Protein AF-A0AAW2E7S7-F1 (afdb_monomer_lite)

Sequence (200 aa):
MGSPFTRFLQVIVASLINHFRGVDVGSEYDLYEVKTKEYDILGASKLPHTAQYRFLDKAAVVTDPESSTNNRWRLCTVTQVEEFKCFIRILPIWALTIALSLSFSQLSTFFISQARTMDRNLGHHFTIPPGSILVFSAVNAIILVPIYEKLVVSNLCKHNGHPRGLTSLQRMGVGLFVSIFAMGLAALVEKRNAVTMLTL

Structure (mmCIF, N/CA/C/O backbone):
data_AF-A0AAW2E7S7-F1
#
_entry.id   AF-A0AAW2E7S7-F1
#
loop_
_atom_site.group_PDB
_atom_site.id
_atom_site.type_symbol
_atom_site.label_atom_id
_atom_site.label_alt_id
_atom_site.label_comp_id
_atom_site.label_asym_id
_atom_site.label_entity_id
_atom_site.label_seq_id
_atom_site.pdbx_PDB_ins_code
_atom_site.Cartn_x
_atom_site.Cartn_y
_atom_site.Cartn_z
_atom_site.occupancy
_atom_site.B_iso_or_equiv
_atom_site.auth_seq_id
_atom_site.auth_comp_id
_atom_site.auth_asym_id
_atom_site.auth_atom_id
_atom_site.pdbx_PDB_model_num
ATOM 1 N N . MET A 1 1 ? 30.778 -2.511 -15.507 1.00 47.47 1 MET A N 1
ATOM 2 C CA . MET A 1 1 ? 29.392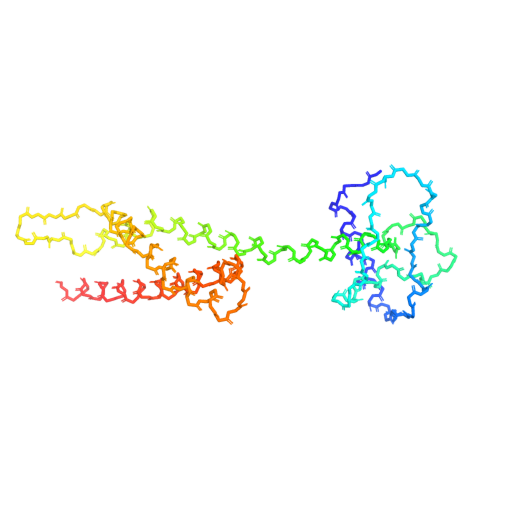 -2.948 -15.242 1.00 47.47 1 MET A CA 1
ATOM 3 C C . MET A 1 1 ? 28.812 -1.978 -14.227 1.00 47.47 1 MET A C 1
ATOM 5 O O . MET A 1 1 ? 29.417 -1.813 -13.181 1.00 47.47 1 MET A O 1
ATOM 9 N N . GLY A 1 2 ? 27.781 -1.212 -14.596 1.00 65.38 2 GLY A N 1
ATOM 10 C CA . GLY A 1 2 ? 27.173 -0.209 -13.708 1.00 65.38 2 GLY A CA 1
ATOM 11 C C . GLY A 1 2 ? 26.139 -0.841 -12.777 1.00 65.38 2 GLY A C 1
ATOM 12 O O . GLY A 1 2 ? 25.648 -1.930 -13.068 1.00 65.38 2 GLY A O 1
ATOM 13 N N . SER A 1 3 ? 25.805 -0.164 -11.677 1.00 82.69 3 SER A N 1
ATOM 14 C CA . SER A 1 3 ? 24.765 -0.630 -10.751 1.00 82.69 3 SER A CA 1
ATOM 15 C C . SER A 1 3 ? 23.396 -0.760 -11.453 1.00 82.69 3 SER A C 1
ATOM 17 O O . SER A 1 3 ? 23.153 -0.053 -12.440 1.00 82.69 3 SER A O 1
ATOM 19 N N . PRO A 1 4 ? 22.471 -1.603 -10.954 1.00 78.88 4 PRO A N 1
ATOM 20 C CA . PRO A 1 4 ? 21.105 -1.691 -11.483 1.00 78.88 4 PRO A CA 1
ATOM 21 C C . PRO A 1 4 ? 20.392 -0.331 -11.533 1.00 78.88 4 PRO A C 1
ATOM 23 O O . PRO A 1 4 ? 19.742 -0.003 -12.522 1.00 78.88 4 PRO A O 1
ATOM 26 N N . PHE A 1 5 ? 20.614 0.521 -10.528 1.00 83.69 5 PHE A N 1
ATOM 27 C CA . PHE A 1 5 ? 20.084 1.887 -10.496 1.00 83.69 5 PHE A CA 1
ATOM 28 C C . PHE A 1 5 ? 20.632 2.758 -11.627 1.00 83.69 5 PHE A C 1
ATOM 30 O O . PHE A 1 5 ? 19.890 3.517 -12.244 1.00 83.69 5 PHE A O 1
ATOM 37 N N . THR A 1 6 ? 21.918 2.615 -11.956 1.00 85.38 6 THR A N 1
ATOM 38 C CA . THR A 1 6 ? 22.524 3.318 -13.094 1.00 85.38 6 THR A CA 1
ATOM 39 C C . THR A 1 6 ? 21.899 2.868 -14.416 1.00 85.38 6 THR A C 1
ATOM 41 O O . THR A 1 6 ? 21.693 3.700 -15.293 1.00 85.38 6 THR A O 1
ATOM 44 N N . ARG A 1 7 ? 21.546 1.581 -14.559 1.00 83.56 7 ARG A N 1
ATOM 45 C CA . ARG A 1 7 ? 20.846 1.068 -15.752 1.00 83.56 7 ARG A CA 1
ATOM 46 C C . ARG A 1 7 ? 19.432 1.642 -15.873 1.00 83.56 7 ARG A C 1
ATOM 48 O O . ARG A 1 7 ? 19.027 1.993 -16.975 1.00 83.56 7 ARG A O 1
ATOM 55 N N . PHE A 1 8 ? 18.709 1.800 -14.766 1.00 86.00 8 PHE A N 1
ATOM 56 C CA . PHE A 1 8 ? 17.390 2.444 -14.778 1.00 86.00 8 PHE A CA 1
ATOM 57 C C . PHE A 1 8 ? 17.473 3.938 -15.104 1.00 86.00 8 PHE A C 1
ATOM 59 O O . PHE A 1 8 ? 16.710 4.428 -15.932 1.00 86.00 8 PHE A O 1
ATOM 66 N N . LEU A 1 9 ? 18.449 4.652 -14.534 1.00 86.50 9 LEU A N 1
ATOM 67 C CA . LEU A 1 9 ? 18.703 6.055 -14.872 1.00 86.50 9 LEU A CA 1
ATOM 68 C C . LEU A 1 9 ? 19.047 6.235 -16.354 1.00 86.50 9 LEU A C 1
ATOM 70 O O . LEU A 1 9 ? 18.570 7.179 -16.974 1.00 86.50 9 LEU A O 1
ATOM 74 N N . GLN A 1 10 ? 19.817 5.315 -16.938 1.00 86.75 10 GLN A N 1
ATOM 75 C CA . GLN A 1 10 ? 20.120 5.317 -18.371 1.00 86.75 10 GLN A CA 1
ATOM 76 C C . GLN A 1 10 ? 18.857 5.209 -19.229 1.00 86.75 10 GLN A C 1
ATOM 78 O O . GLN A 1 10 ? 18.699 6.000 -20.154 1.00 86.75 10 GLN A O 1
ATOM 83 N N . VAL A 1 11 ? 17.930 4.306 -18.889 1.00 86.12 11 VAL A N 1
ATOM 84 C CA . VAL A 1 11 ? 16.647 4.166 -19.602 1.00 86.12 11 VAL A CA 1
ATOM 85 C C . VAL A 1 11 ? 15.808 5.441 -19.489 1.00 86.12 11 VAL A C 1
ATOM 87 O O . VAL A 1 11 ? 15.252 5.905 -20.484 1.00 86.12 11 VAL A O 1
ATOM 90 N N . ILE A 1 12 ? 15.745 6.052 -18.303 1.00 86.19 12 ILE A N 1
ATOM 91 C CA . ILE A 1 12 ? 15.017 7.313 -18.090 1.00 86.19 12 ILE A CA 1
ATOM 92 C C . ILE A 1 12 ? 15.627 8.434 -18.938 1.00 86.19 12 ILE A C 1
ATOM 94 O O . ILE A 1 12 ? 14.917 9.103 -19.681 1.00 86.19 12 ILE A O 1
ATOM 98 N N . VAL A 1 13 ? 16.944 8.624 -18.866 1.00 86.56 13 VAL A N 1
ATOM 99 C CA . VAL A 1 13 ? 17.634 9.702 -19.586 1.00 86.56 13 VAL A CA 1
ATOM 100 C C . VAL A 1 13 ? 17.530 9.504 -21.099 1.00 86.56 13 VAL A C 1
ATOM 102 O O . VAL A 1 13 ? 17.153 10.439 -21.803 1.00 86.56 13 VAL A O 1
ATOM 105 N N . ALA A 1 14 ? 17.785 8.294 -21.602 1.00 84.19 14 ALA A N 1
ATOM 106 C CA . ALA A 1 14 ? 17.688 7.989 -23.027 1.00 84.19 14 ALA A CA 1
ATOM 107 C C . ALA A 1 14 ? 16.249 8.142 -23.549 1.00 84.19 14 ALA A C 1
ATOM 109 O O . ALA A 1 14 ? 16.039 8.762 -24.592 1.00 84.19 14 ALA A O 1
ATOM 110 N N . SER A 1 15 ? 15.245 7.652 -22.807 1.00 84.50 15 SER A N 1
ATOM 111 C CA . SER A 1 15 ? 13.833 7.812 -23.192 1.00 84.50 15 SER A CA 1
ATOM 112 C C . SER A 1 15 ? 13.407 9.278 -23.208 1.00 84.50 15 SER A C 1
ATOM 114 O O . SER A 1 15 ? 12.755 9.692 -24.161 1.00 84.50 15 SER A O 1
ATOM 116 N N . LEU A 1 16 ? 13.806 10.082 -22.215 1.00 84.81 16 LEU A N 1
ATOM 117 C CA . LEU A 1 16 ? 13.499 11.513 -22.162 1.00 84.81 16 LEU A CA 1
ATOM 118 C C . LEU A 1 16 ? 14.157 12.273 -23.311 1.00 84.81 16 LEU A C 1
ATOM 120 O O . LEU A 1 16 ? 13.477 13.029 -23.998 1.00 84.81 16 LEU A O 1
ATOM 124 N N . ILE A 1 17 ? 15.450 12.055 -23.559 1.00 82.81 17 ILE A N 1
ATOM 125 C CA . ILE A 1 17 ? 16.169 12.713 -24.658 1.00 82.81 17 ILE A CA 1
ATOM 126 C C . ILE A 1 17 ? 15.500 12.391 -25.999 1.00 82.81 17 ILE A C 1
ATOM 128 O O . ILE A 1 17 ? 15.233 13.300 -26.783 1.00 82.81 17 ILE A O 1
ATOM 132 N N . ASN A 1 18 ? 15.175 11.121 -26.247 1.00 79.94 18 ASN A N 1
ATOM 133 C CA . ASN A 1 18 ? 14.544 10.700 -27.499 1.00 79.94 18 ASN A CA 1
ATOM 134 C C . ASN A 1 18 ? 13.079 11.160 -27.587 1.00 79.94 18 ASN A C 1
ATOM 136 O O . ASN A 1 18 ? 12.591 11.481 -28.670 1.00 79.94 18 ASN A O 1
ATOM 140 N N . HIS A 1 19 ? 12.386 11.286 -26.453 1.00 80.75 19 HIS A N 1
ATOM 141 C CA . HIS A 1 19 ? 11.055 11.882 -26.388 1.00 80.75 19 HIS A CA 1
ATOM 142 C C . HIS A 1 19 ? 11.075 13.377 -26.734 1.00 80.75 19 HIS A C 1
ATOM 144 O O . HIS A 1 19 ? 10.295 13.802 -27.582 1.00 80.75 19 HIS A O 1
ATOM 150 N N . PHE A 1 20 ? 11.993 14.156 -26.150 1.00 79.56 20 PHE A N 1
ATOM 151 C CA . PHE A 1 20 ? 12.157 15.584 -26.449 1.00 79.56 20 PHE A CA 1
ATOM 152 C C . PHE A 1 20 ? 12.634 15.850 -27.880 1.00 79.56 20 PHE A C 1
ATOM 154 O O . PHE A 1 20 ? 12.337 16.901 -28.437 1.00 79.56 20 PHE A O 1
ATOM 161 N N . ARG A 1 21 ? 13.334 14.894 -28.499 1.00 77.25 21 ARG A N 1
ATOM 162 C CA . ARG A 1 21 ? 13.726 14.943 -29.916 1.00 77.25 21 ARG A CA 1
ATOM 163 C C . ARG A 1 21 ? 12.600 14.572 -30.885 1.00 77.25 21 ARG A C 1
ATOM 165 O O . ARG A 1 21 ? 12.829 14.593 -32.087 1.00 77.25 21 ARG A O 1
ATOM 172 N N . GLY A 1 22 ? 11.411 14.224 -30.388 1.00 69.44 22 GLY A N 1
ATOM 173 C CA . GLY A 1 22 ? 10.276 13.857 -31.236 1.00 69.44 22 GLY A CA 1
ATOM 174 C C . GLY A 1 22 ? 10.445 12.513 -31.946 1.00 69.44 22 GLY A C 1
ATOM 175 O O . GLY A 1 22 ? 9.787 12.281 -32.949 1.00 69.44 22 GLY A O 1
ATOM 176 N N . VAL A 1 23 ? 11.311 11.623 -31.443 1.00 68.31 23 VAL A N 1
ATOM 177 C CA . VAL A 1 23 ? 11.526 10.299 -32.046 1.00 68.31 23 VAL A CA 1
ATOM 178 C C . VAL A 1 23 ? 10.242 9.488 -31.925 1.00 68.31 23 VAL A C 1
ATOM 180 O O . VAL A 1 23 ? 9.764 9.249 -30.809 1.00 68.31 23 VAL A O 1
ATOM 183 N N . ASP A 1 24 ? 9.682 9.068 -33.052 1.00 65.88 24 ASP A N 1
ATOM 184 C CA . ASP A 1 24 ? 8.565 8.133 -33.075 1.00 65.88 24 ASP A CA 1
ATOM 185 C C . ASP A 1 24 ? 9.066 6.693 -33.030 1.00 65.88 24 ASP A C 1
ATOM 187 O O . ASP A 1 24 ? 10.066 6.329 -33.645 1.00 65.88 24 ASP A O 1
ATOM 191 N N . VAL A 1 25 ? 8.370 5.870 -32.247 1.00 62.12 25 VAL A N 1
ATOM 192 C CA . VAL A 1 25 ? 8.642 4.432 -32.186 1.00 62.12 25 VAL A CA 1
ATOM 193 C C . VAL A 1 25 ? 7.994 3.819 -33.426 1.00 62.12 25 VAL A C 1
ATOM 195 O O . VAL A 1 25 ? 6.773 3.654 -33.462 1.00 62.12 25 VAL A O 1
ATOM 198 N N . GLY A 1 26 ? 8.805 3.576 -34.459 1.00 59.97 26 GLY A N 1
ATOM 199 C CA . GLY A 1 26 ? 8.421 2.849 -35.669 1.00 59.97 26 GLY A CA 1
ATOM 200 C C . GLY A 1 26 ? 8.169 1.356 -35.413 1.00 59.97 26 GLY A C 1
ATOM 201 O O . GLY A 1 26 ? 8.144 0.904 -34.270 1.00 59.97 26 GLY A O 1
ATOM 202 N N . SER A 1 27 ? 7.947 0.595 -36.492 1.00 53.16 27 SER A N 1
ATOM 203 C CA . SER A 1 27 ? 7.721 -0.861 -36.458 1.00 53.16 27 SER A CA 1
ATOM 204 C C . SER A 1 27 ? 8.790 -1.602 -35.632 1.00 53.16 27 SER A C 1
ATOM 206 O O . SER A 1 27 ? 9.932 -1.162 -35.552 1.00 53.16 27 SER A O 1
ATOM 208 N N . GLU A 1 28 ? 8.417 -2.751 -35.060 1.00 53.28 28 GLU A N 1
ATOM 209 C CA . GLU A 1 28 ? 9.165 -3.606 -34.110 1.00 53.28 28 GLU A CA 1
ATOM 210 C C . GLU A 1 28 ? 10.618 -3.950 -34.529 1.00 53.28 28 GLU A C 1
ATOM 212 O O . GLU A 1 28 ? 11.425 -4.374 -33.706 1.00 53.28 28 GLU A O 1
ATOM 217 N N . TYR A 1 29 ? 10.971 -3.714 -35.795 1.00 47.91 29 TYR A N 1
ATOM 218 C CA . TYR A 1 29 ? 12.277 -3.966 -36.407 1.00 47.91 29 TYR A CA 1
ATOM 219 C C . TYR A 1 29 ? 13.338 -2.867 -36.173 1.00 47.91 29 TYR A C 1
ATOM 221 O O . TYR A 1 29 ? 14.504 -3.112 -36.474 1.00 47.91 29 TYR A O 1
ATOM 229 N N . ASP A 1 30 ? 12.976 -1.699 -35.622 1.00 53.22 30 ASP A N 1
ATOM 230 C CA . ASP A 1 30 ? 13.905 -0.573 -35.355 1.00 53.22 30 ASP A CA 1
ATOM 231 C C . ASP A 1 30 ? 14.475 -0.537 -33.921 1.00 53.22 30 ASP A C 1
ATOM 233 O O . ASP A 1 30 ? 15.266 0.348 -33.567 1.00 53.22 30 ASP A O 1
ATOM 237 N N . LEU A 1 31 ? 14.075 -1.481 -33.061 1.00 58.44 31 LEU A N 1
ATOM 238 C CA . LEU A 1 31 ? 14.538 -1.518 -31.677 1.00 58.44 31 LEU A CA 1
ATOM 239 C C . LEU A 1 31 ? 15.899 -2.217 -31.547 1.00 58.44 31 LEU A C 1
ATOM 241 O O . LEU A 1 31 ? 16.103 -3.348 -31.985 1.00 58.44 31 LEU A O 1
ATOM 245 N N . TYR A 1 32 ? 16.833 -1.546 -30.873 1.00 55.75 32 TYR A N 1
ATOM 246 C CA . TYR A 1 32 ? 18.167 -2.051 -30.585 1.00 55.75 32 TYR A CA 1
ATOM 247 C C . TYR A 1 32 ? 18.117 -3.167 -29.537 1.00 55.75 32 TYR A C 1
ATOM 249 O O . TYR A 1 32 ? 18.097 -2.942 -28.321 1.00 55.75 32 TYR A O 1
ATOM 257 N N . GLU A 1 33 ? 18.138 -4.404 -30.016 1.00 57.31 33 GLU A N 1
ATOM 258 C CA . GLU A 1 33 ? 18.446 -5.573 -29.205 1.00 57.31 33 GLU A CA 1
ATOM 259 C C . GLU A 1 33 ? 19.935 -5.891 -29.384 1.00 57.31 33 GLU A C 1
ATOM 261 O O . GLU A 1 33 ? 20.433 -6.041 -30.503 1.00 57.31 33 GLU A O 1
ATOM 266 N N . VAL A 1 34 ? 20.683 -5.985 -28.281 1.00 51.72 34 VAL A N 1
ATOM 267 C CA . VAL A 1 34 ? 22.026 -6.568 -28.355 1.00 51.72 34 VAL A CA 1
ATOM 268 C C . VAL A 1 34 ? 21.833 -7.985 -28.883 1.00 51.72 34 VAL A C 1
ATOM 270 O O . VAL A 1 34 ? 21.143 -8.780 -28.248 1.00 51.72 34 VAL A O 1
ATOM 273 N N . LYS A 1 35 ? 22.434 -8.303 -30.039 1.00 44.53 35 LYS A N 1
ATOM 274 C CA . LYS A 1 35 ? 22.677 -9.688 -30.458 1.00 44.53 35 LYS A CA 1
ATOM 275 C C . LYS A 1 35 ? 23.567 -10.318 -29.393 1.00 44.53 35 LYS A C 1
ATOM 277 O O . LYS A 1 35 ? 24.791 -10.336 -29.513 1.00 44.53 35 LYS A O 1
ATOM 282 N N . THR A 1 36 ? 22.955 -10.773 -28.309 1.00 40.78 36 THR A N 1
ATOM 283 C CA . THR A 1 36 ? 23.593 -11.659 -27.354 1.00 40.78 36 THR A CA 1
ATOM 284 C C . THR A 1 36 ? 23.937 -12.877 -28.183 1.00 40.78 36 THR A C 1
ATOM 286 O O . THR A 1 36 ? 23.038 -13.537 -28.705 1.00 40.78 36 THR A O 1
ATOM 289 N N . LYS A 1 37 ? 25.235 -13.095 -28.417 1.00 36.03 37 LYS A N 1
ATOM 290 C CA . LYS A 1 37 ? 25.714 -14.376 -28.917 1.00 36.03 37 LYS A CA 1
ATOM 291 C C . LYS A 1 37 ? 25.052 -15.434 -28.041 1.00 36.03 37 LYS A C 1
ATOM 293 O O . LYS A 1 37 ? 25.234 -15.432 -2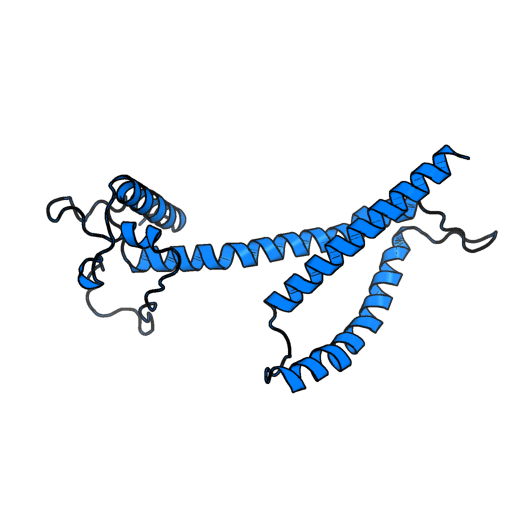6.830 1.00 36.03 37 LYS A O 1
ATOM 298 N N . GLU A 1 38 ? 24.160 -16.173 -28.679 1.00 44.31 38 GLU A N 1
ATOM 299 C CA . GLU A 1 38 ? 23.820 -17.558 -28.425 1.00 44.31 38 GLU A CA 1
ATOM 300 C C . GLU A 1 38 ? 24.557 -18.181 -27.221 1.00 44.31 38 GLU A C 1
ATOM 302 O O . GLU A 1 38 ? 25.783 -18.281 -27.225 1.00 44.31 38 GLU A O 1
ATOM 307 N N . TYR A 1 39 ? 23.757 -18.640 -26.250 1.00 46.88 39 TYR A N 1
ATOM 308 C CA . TYR A 1 39 ? 24.100 -19.519 -25.122 1.00 46.88 39 TYR A CA 1
ATOM 309 C C . TYR A 1 39 ? 24.851 -18.879 -23.939 1.00 46.88 39 TYR A C 1
ATOM 311 O O . TYR A 1 39 ? 26.066 -18.755 -23.983 1.00 46.88 39 TYR A O 1
ATOM 319 N N . ASP A 1 40 ? 24.125 -18.566 -22.846 1.00 36.94 40 ASP A N 1
ATOM 320 C CA . ASP A 1 40 ? 24.552 -19.060 -21.513 1.00 36.94 40 ASP A CA 1
ATOM 321 C C . ASP A 1 40 ? 23.534 -18.979 -20.350 1.00 36.94 40 ASP A C 1
ATOM 323 O O . ASP A 1 40 ? 23.918 -19.067 -19.187 1.00 36.94 40 ASP A O 1
ATOM 327 N N . ILE A 1 41 ? 22.219 -18.846 -20.590 1.00 41.28 41 ILE A N 1
ATOM 328 C CA . ILE A 1 41 ? 21.230 -19.087 -19.518 1.00 41.28 41 ILE A CA 1
ATOM 329 C C . ILE A 1 41 ? 19.993 -19.789 -20.085 1.00 41.28 41 ILE A C 1
ATOM 331 O O . ILE A 1 41 ? 19.146 -19.180 -20.741 1.00 41.28 41 ILE A O 1
ATOM 335 N N . LEU A 1 42 ? 19.891 -21.091 -19.816 1.00 35.09 42 LEU A N 1
ATOM 336 C CA . LEU A 1 42 ? 18.727 -21.925 -20.106 1.00 35.09 42 LEU A CA 1
ATOM 337 C C . LEU A 1 42 ? 17.532 -21.422 -19.269 1.00 35.09 42 LEU A C 1
ATOM 339 O O . LEU A 1 42 ? 17.404 -21.764 -18.097 1.00 35.09 42 LEU A O 1
ATOM 343 N N . GLY A 1 43 ? 16.688 -20.561 -19.846 1.00 40.16 43 GLY A N 1
ATOM 344 C CA . GLY A 1 43 ? 15.453 -20.083 -19.202 1.00 40.16 43 GLY A CA 1
ATOM 345 C C . GLY A 1 43 ? 15.201 -18.572 -19.226 1.00 40.16 43 GLY A C 1
ATOM 346 O O . GLY A 1 43 ? 14.144 -18.142 -18.767 1.00 40.16 43 GLY A O 1
ATOM 347 N N . ALA A 1 44 ? 16.103 -17.753 -19.778 1.00 38.19 44 ALA A N 1
ATOM 348 C CA . ALA A 1 44 ? 15.846 -16.323 -19.980 1.00 38.19 44 ALA A CA 1
ATOM 349 C C . ALA A 1 44 ? 14.901 -16.107 -21.181 1.00 38.19 44 ALA A C 1
ATOM 351 O O . ALA A 1 44 ? 15.323 -15.754 -22.280 1.00 38.19 44 ALA A O 1
ATOM 352 N N . SER A 1 45 ? 13.611 -16.389 -20.989 1.00 40.53 45 SER A N 1
ATOM 353 C CA . SER A 1 45 ? 12.585 -16.156 -22.008 1.00 40.53 45 SER A CA 1
ATOM 354 C C . SER A 1 45 ? 12.472 -14.659 -22.314 1.00 40.53 45 SER A C 1
ATOM 356 O O . SER A 1 45 ? 12.384 -13.846 -21.390 1.00 40.53 45 SER A O 1
ATOM 358 N N . LYS A 1 46 ? 12.441 -14.293 -23.605 1.00 44.09 46 LYS A N 1
ATOM 359 C CA . LYS A 1 46 ? 12.141 -12.927 -24.066 1.00 44.09 46 LYS A CA 1
ATOM 360 C C . LYS A 1 46 ? 10.845 -12.443 -23.406 1.00 44.09 46 LYS A C 1
ATOM 362 O O . LYS A 1 46 ? 9.837 -13.152 -23.448 1.00 44.09 46 LYS A O 1
ATOM 367 N N . LEU A 1 47 ? 10.869 -11.262 -22.784 1.00 49.00 47 LEU A N 1
ATOM 368 C CA . LEU A 1 47 ? 9.649 -10.661 -22.246 1.00 49.00 47 LEU A CA 1
ATOM 369 C C . LEU A 1 47 ? 8.771 -10.204 -23.426 1.00 49.00 47 LEU A C 1
ATOM 371 O O . LEU A 1 47 ? 9.280 -9.513 -24.308 1.00 49.00 47 LEU A O 1
ATOM 375 N N . PRO A 1 48 ? 7.480 -10.579 -23.474 1.00 50.03 48 PRO A N 1
ATOM 376 C CA . PRO A 1 48 ? 6.576 -10.135 -24.528 1.00 50.03 48 PRO A CA 1
ATOM 377 C C . PRO A 1 48 ? 6.406 -8.616 -24.459 1.00 50.03 48 PRO A C 1
ATOM 379 O O . PRO A 1 48 ? 6.103 -8.058 -23.398 1.00 50.03 48 PRO A O 1
ATOM 382 N N . HIS A 1 49 ? 6.608 -7.954 -25.596 1.00 53.91 49 HIS A N 1
ATOM 383 C CA . HIS A 1 49 ? 6.590 -6.502 -25.684 1.00 53.91 49 HIS A CA 1
ATOM 384 C C . HIS A 1 49 ? 5.222 -5.964 -25.239 1.00 53.91 49 HIS A C 1
ATOM 386 O O . HIS A 1 49 ? 4.175 -6.356 -25.760 1.00 53.91 49 HIS A O 1
ATOM 392 N N . THR A 1 50 ? 5.210 -5.098 -24.222 1.00 60.12 50 THR A N 1
ATOM 393 C CA . THR A 1 50 ? 3.968 -4.552 -23.664 1.00 60.12 50 THR A CA 1
ATOM 394 C C . THR A 1 50 ? 3.748 -3.116 -24.141 1.00 60.12 50 THR A C 1
ATOM 396 O O . THR A 1 50 ? 4.609 -2.260 -23.951 1.00 60.12 50 THR A O 1
ATOM 399 N N . ALA A 1 51 ? 2.550 -2.824 -24.665 1.00 61.19 51 ALA A N 1
ATOM 400 C CA . ALA A 1 51 ? 2.153 -1.489 -25.140 1.00 61.19 51 ALA A CA 1
ATOM 401 C C . ALA A 1 51 ? 2.029 -0.416 -24.030 1.00 61.19 51 ALA A C 1
ATOM 403 O O . ALA A 1 51 ? 1.879 0.774 -24.314 1.00 61.19 51 ALA A O 1
ATOM 404 N N . GLN A 1 52 ? 2.076 -0.813 -22.755 1.00 64.31 52 GLN A N 1
ATOM 405 C CA . GLN A 1 52 ? 2.096 0.114 -21.621 1.00 64.31 52 GLN A CA 1
ATOM 406 C C . GLN A 1 52 ? 3.477 0.774 -21.494 1.00 64.31 52 GLN A C 1
ATOM 408 O O . GLN A 1 52 ? 4.503 0.110 -21.610 1.00 64.31 52 GLN A O 1
ATOM 413 N N . TYR A 1 53 ? 3.492 2.079 -21.205 1.00 75.12 53 TYR A N 1
ATOM 414 C CA . TYR A 1 53 ? 4.709 2.897 -21.094 1.00 75.12 53 TYR A CA 1
ATOM 415 C C . TYR A 1 53 ? 5.543 2.980 -22.387 1.00 75.12 53 TYR A C 1
ATOM 417 O O . TYR A 1 53 ? 6.770 3.010 -22.331 1.00 75.12 53 TYR A O 1
ATOM 425 N N . ARG A 1 54 ? 4.880 3.105 -23.550 1.00 72.06 54 ARG A N 1
ATOM 426 C CA . ARG A 1 54 ? 5.515 3.197 -24.885 1.00 72.06 54 ARG A CA 1
ATOM 427 C C . ARG A 1 54 ? 6.551 4.321 -25.034 1.00 72.06 54 ARG A C 1
ATOM 429 O O . ARG A 1 54 ? 7.392 4.290 -25.922 1.00 72.06 54 ARG A O 1
ATOM 436 N N . PHE A 1 55 ? 6.518 5.331 -24.162 1.00 78.44 55 PHE A N 1
ATOM 437 C CA . PHE A 1 55 ? 7.547 6.373 -24.144 1.00 78.44 55 PHE A CA 1
ATOM 438 C C . PHE A 1 55 ? 8.929 5.829 -23.747 1.00 78.44 55 PHE A C 1
ATOM 440 O O . PHE A 1 55 ? 9.932 6.366 -24.204 1.00 78.44 55 PHE A O 1
ATOM 447 N N . LEU A 1 56 ? 8.990 4.770 -22.930 1.00 80.50 56 LEU A N 1
ATOM 448 C CA . LEU A 1 56 ? 10.245 4.146 -22.505 1.00 80.50 56 LEU A CA 1
ATOM 449 C C . LEU A 1 56 ? 10.906 3.371 -23.645 1.00 80.50 56 LEU A C 1
ATOM 451 O O . LEU A 1 56 ? 12.130 3.315 -23.705 1.00 80.50 56 LEU A O 1
ATOM 455 N N . ASP A 1 57 ? 10.112 2.863 -24.591 1.00 77.56 57 ASP A N 1
ATOM 456 C CA . ASP A 1 57 ? 10.609 2.166 -25.785 1.00 77.56 57 ASP A CA 1
ATOM 457 C C . ASP A 1 57 ? 11.439 3.087 -26.682 1.00 77.56 57 ASP A C 1
ATOM 459 O O . ASP A 1 57 ? 12.355 2.631 -27.362 1.00 77.56 57 ASP A O 1
ATOM 463 N N . LYS A 1 58 ? 11.229 4.410 -26.583 1.00 76.00 58 LYS A N 1
ATOM 464 C CA . LYS A 1 58 ? 12.069 5.413 -27.253 1.00 76.00 58 LYS A CA 1
ATOM 465 C C . LYS A 1 58 ? 13.537 5.337 -26.827 1.00 76.00 58 LYS A C 1
ATOM 467 O O . LYS A 1 58 ? 14.393 5.751 -27.598 1.00 76.00 58 LYS A O 1
ATOM 472 N N . ALA A 1 59 ? 13.858 4.803 -25.644 1.00 76.25 59 ALA A N 1
ATOM 473 C CA . ALA A 1 59 ? 15.245 4.610 -25.205 1.00 76.25 59 ALA A CA 1
ATOM 474 C C . ALA A 1 59 ? 16.000 3.545 -26.018 1.00 76.25 59 ALA A C 1
ATOM 476 O O . ALA A 1 59 ? 17.231 3.532 -25.997 1.00 76.25 59 ALA A O 1
ATOM 477 N N . ALA A 1 60 ? 15.273 2.653 -26.697 1.00 72.88 60 ALA A N 1
ATOM 478 C CA . ALA A 1 60 ? 15.827 1.556 -27.480 1.00 72.88 60 ALA A CA 1
ATOM 479 C C . ALA A 1 60 ? 15.765 1.797 -28.998 1.00 72.88 60 ALA A C 1
ATOM 481 O O . ALA A 1 60 ? 16.140 0.913 -29.758 1.00 72.88 60 ALA A O 1
ATOM 482 N N . VAL A 1 61 ? 15.334 2.978 -29.456 1.00 72.94 61 VAL A N 1
ATOM 483 C CA . VAL A 1 61 ? 15.299 3.321 -30.888 1.00 72.94 61 VAL A CA 1
ATOM 484 C C . VAL A 1 61 ? 16.683 3.768 -31.359 1.00 72.94 61 VAL A C 1
ATOM 486 O O . VAL A 1 61 ? 17.283 4.677 -30.778 1.00 72.94 61 VAL A O 1
ATOM 489 N N . VAL A 1 62 ? 17.182 3.166 -32.440 1.00 67.62 62 VAL A N 1
ATOM 490 C CA . VAL A 1 62 ? 18.439 3.587 -33.077 1.00 67.62 62 VAL A CA 1
ATOM 491 C C . VAL A 1 62 ? 18.200 4.896 -33.834 1.00 67.62 62 VAL A C 1
ATOM 493 O O . VAL A 1 62 ? 17.627 4.901 -34.914 1.00 67.62 62 VAL A O 1
ATOM 496 N N . THR A 1 63 ? 18.614 6.028 -33.260 1.00 61.84 63 THR A N 1
ATOM 497 C CA . THR A 1 63 ? 18.419 7.355 -33.886 1.00 61.84 63 THR A CA 1
ATOM 498 C C . THR A 1 63 ? 19.521 7.721 -34.890 1.00 61.84 63 THR A C 1
ATOM 500 O O . THR A 1 63 ? 19.281 8.525 -35.778 1.00 61.84 63 THR A O 1
ATOM 503 N N . ASP A 1 64 ? 20.720 7.142 -34.760 1.00 62.88 64 ASP A N 1
ATOM 504 C CA . ASP A 1 64 ? 21.879 7.418 -35.622 1.00 62.88 64 ASP A CA 1
ATOM 505 C C . ASP A 1 64 ? 22.714 6.132 -35.789 1.00 62.88 64 ASP A C 1
ATOM 507 O O . ASP A 1 64 ? 23.301 5.683 -34.795 1.00 62.88 64 ASP A O 1
ATOM 511 N N . PRO A 1 65 ? 22.834 5.556 -37.001 1.00 59.66 65 PRO A N 1
ATOM 512 C CA . PRO A 1 65 ? 23.638 4.354 -37.244 1.00 59.66 65 PRO A CA 1
ATOM 513 C C . PRO A 1 65 ? 25.153 4.579 -37.065 1.00 59.66 65 PRO A C 1
ATOM 515 O O . PRO A 1 65 ? 25.884 3.617 -36.844 1.00 59.66 65 PRO A O 1
ATOM 518 N N . GLU A 1 66 ? 25.623 5.833 -37.098 1.00 55.16 66 GLU A N 1
ATOM 519 C CA . GLU A 1 66 ? 27.038 6.197 -36.890 1.00 55.16 66 GLU A CA 1
ATOM 520 C C . GLU A 1 66 ? 27.353 6.689 -35.469 1.00 55.16 66 GLU A C 1
ATOM 522 O O . GLU A 1 66 ? 28.517 6.812 -35.074 1.00 55.16 66 GLU A O 1
ATOM 527 N N . SER A 1 67 ? 26.328 6.959 -34.654 1.00 55.34 67 SER A N 1
ATOM 528 C CA . SER A 1 67 ? 26.551 7.338 -33.263 1.00 55.34 67 SER A CA 1
ATOM 529 C C . SER A 1 67 ? 26.932 6.096 -32.464 1.00 55.34 67 SER A C 1
ATOM 531 O O . SER A 1 67 ? 26.168 5.143 -32.368 1.00 55.34 67 SER A O 1
ATOM 533 N N . SER A 1 68 ? 28.147 6.103 -31.913 1.00 54.31 68 SER A N 1
ATOM 534 C CA . SER A 1 68 ? 28.714 5.032 -31.086 1.00 54.31 68 SER A CA 1
ATOM 535 C C . SER A 1 68 ? 27.664 4.234 -30.289 1.00 54.31 68 SER A C 1
ATOM 537 O O . SER A 1 68 ? 27.179 4.671 -29.243 1.00 54.31 68 SER A O 1
ATOM 539 N N . THR A 1 69 ? 27.392 3.003 -30.735 1.00 60.31 69 THR A N 1
ATOM 540 C CA . THR A 1 69 ? 26.565 1.985 -30.046 1.00 60.31 69 THR A CA 1
ATOM 541 C C . THR A 1 69 ? 27.057 1.665 -28.626 1.00 60.31 69 THR A C 1
ATOM 543 O O . THR A 1 69 ? 26.410 0.946 -27.867 1.00 60.31 69 THR A O 1
ATOM 546 N N . ASN A 1 70 ? 28.205 2.227 -28.242 1.00 63.34 70 ASN A N 1
ATOM 547 C CA . ASN A 1 70 ? 28.841 2.091 -26.944 1.00 63.34 70 ASN A CA 1
ATOM 548 C C . ASN A 1 70 ? 28.304 3.079 -25.883 1.00 63.34 70 ASN A C 1
ATOM 550 O O . ASN A 1 70 ? 28.554 2.894 -24.687 1.00 63.34 70 ASN A O 1
ATOM 554 N N . ASN A 1 71 ? 27.562 4.130 -26.269 1.00 72.12 71 ASN A N 1
ATOM 555 C CA . ASN A 1 71 ? 27.038 5.101 -25.305 1.00 72.12 71 ASN A CA 1
ATOM 556 C C . ASN A 1 71 ? 25.678 4.682 -24.719 1.00 72.12 71 ASN A C 1
ATOM 558 O O . ASN A 1 71 ? 24.612 5.078 -25.192 1.00 72.12 71 ASN A O 1
ATOM 562 N N . ARG A 1 72 ? 25.738 3.947 -23.603 1.00 71.31 72 ARG A N 1
ATOM 563 C CA . ARG A 1 72 ? 24.570 3.458 -22.841 1.00 71.31 72 ARG A CA 1
ATOM 564 C C . ARG A 1 72 ? 23.614 4.543 -22.322 1.00 71.31 72 ARG A C 1
ATOM 566 O O . ARG A 1 72 ? 22.521 4.214 -21.885 1.00 71.31 72 ARG A O 1
ATOM 573 N N . TRP A 1 73 ? 24.008 5.819 -22.336 1.00 76.62 73 TRP A N 1
ATOM 574 C CA . TRP A 1 73 ? 23.147 6.944 -21.938 1.00 76.62 73 TRP A CA 1
ATOM 575 C C . TRP A 1 73 ? 22.301 7.508 -23.084 1.00 76.62 73 TRP A C 1
ATOM 577 O O . TRP A 1 73 ? 21.384 8.285 -22.835 1.00 76.62 73 TRP A O 1
ATOM 587 N N . ARG A 1 74 ? 22.616 7.140 -24.332 1.00 71.88 74 ARG A N 1
ATOM 588 C CA . ARG A 1 74 ? 21.860 7.531 -25.532 1.00 71.88 74 ARG A CA 1
ATOM 589 C C . ARG A 1 74 ? 21.104 6.361 -26.159 1.00 71.88 74 ARG A C 1
ATOM 591 O O . ARG A 1 74 ? 20.088 6.601 -26.798 1.00 71.88 74 ARG A O 1
ATOM 598 N N . LEU A 1 75 ? 21.586 5.131 -25.963 1.00 76.19 75 LEU A N 1
ATOM 599 C CA . LEU A 1 75 ? 20.978 3.912 -26.492 1.00 76.19 75 LEU A CA 1
ATOM 600 C C . LEU A 1 75 ? 20.917 2.832 -25.404 1.00 76.19 75 LEU A C 1
ATOM 602 O O . LEU A 1 75 ? 21.944 2.436 -24.849 1.00 76.19 75 LEU A O 1
ATOM 606 N N . CYS A 1 76 ? 19.709 2.371 -25.093 1.00 76.50 76 CYS A N 1
ATOM 607 C CA . CYS A 1 76 ? 19.446 1.275 -24.163 1.00 76.50 76 CYS A CA 1
ATOM 608 C C . CYS A 1 76 ? 18.957 0.033 -24.912 1.00 76.50 76 CYS A C 1
ATOM 610 O O . CYS A 1 76 ? 18.426 0.122 -26.012 1.00 76.50 76 CYS A O 1
ATOM 612 N N . THR A 1 77 ? 19.121 -1.138 -24.301 1.00 79.50 77 THR A N 1
ATOM 613 C CA . THR A 1 77 ? 18.572 -2.388 -24.852 1.00 79.50 77 THR A CA 1
ATOM 614 C C . THR A 1 77 ? 17.093 -2.548 -24.516 1.00 79.50 77 THR A C 1
ATOM 616 O O . THR A 1 77 ? 16.657 -2.123 -23.444 1.00 79.50 77 THR A O 1
ATOM 619 N N . VAL A 1 78 ? 16.336 -3.237 -25.376 1.00 76.88 78 VAL A N 1
ATOM 620 C CA . VAL A 1 78 ? 14.923 -3.585 -25.113 1.00 76.88 78 VAL A CA 1
ATOM 621 C C . VAL A 1 78 ? 14.763 -4.318 -23.777 1.00 76.88 78 VAL A C 1
ATOM 623 O O . VAL A 1 78 ? 13.869 -4.001 -23.000 1.00 76.88 78 VAL A O 1
ATOM 626 N N . THR A 1 79 ? 15.690 -5.219 -23.436 1.00 79.44 79 THR A N 1
ATOM 627 C CA . THR A 1 79 ? 15.694 -5.917 -22.141 1.00 79.44 79 THR A CA 1
ATOM 628 C C . THR A 1 79 ? 15.773 -4.952 -20.956 1.00 79.44 79 THR A C 1
ATOM 630 O O . THR A 1 79 ? 15.029 -5.114 -19.998 1.00 79.44 79 THR A O 1
ATOM 633 N N . GLN A 1 80 ? 16.615 -3.911 -21.017 1.00 78.75 80 GLN A N 1
ATOM 634 C CA . GLN A 1 80 ? 16.697 -2.900 -19.950 1.00 78.75 80 GLN A CA 1
ATOM 635 C C . GLN A 1 80 ? 15.415 -2.080 -19.821 1.00 78.75 80 GLN A C 1
ATOM 637 O O . GLN A 1 80 ? 15.020 -1.717 -18.713 1.00 78.75 80 GLN A O 1
ATOM 642 N N . VAL A 1 81 ? 14.780 -1.771 -20.952 1.00 82.25 81 VAL A N 1
ATOM 643 C CA . VAL A 1 81 ? 13.513 -1.041 -20.977 1.00 82.25 81 VAL A CA 1
ATOM 644 C C . VAL A 1 81 ? 12.404 -1.881 -20.344 1.00 82.25 81 VAL A C 1
ATOM 646 O O . VAL A 1 81 ? 11.690 -1.387 -19.474 1.00 82.25 81 VAL A O 1
ATOM 649 N N . GLU A 1 82 ? 12.295 -3.158 -20.708 1.00 81.88 82 GLU A N 1
ATOM 650 C CA . GLU A 1 82 ? 11.294 -4.074 -20.149 1.00 81.88 82 GLU A CA 1
ATOM 651 C C . GLU A 1 82 ? 11.550 -4.388 -18.661 1.00 81.88 82 GLU A C 1
ATOM 653 O O . GLU A 1 82 ? 10.609 -4.394 -17.863 1.00 81.88 82 GLU A O 1
ATOM 658 N N . GLU A 1 83 ? 12.813 -4.545 -18.240 1.00 84.75 83 GLU A N 1
ATOM 659 C CA . GLU A 1 83 ? 13.194 -4.635 -16.819 1.00 84.75 83 GLU A CA 1
ATOM 660 C C . GLU A 1 83 ? 12.693 -3.409 -16.036 1.00 84.75 83 GLU A C 1
ATOM 662 O O . GLU A 1 83 ? 12.101 -3.541 -14.960 1.00 84.75 83 GLU A O 1
ATOM 667 N N . PHE A 1 84 ? 12.877 -2.206 -16.588 1.00 86.19 84 PHE A N 1
ATOM 668 C CA . PHE A 1 84 ? 12.435 -0.968 -15.952 1.00 86.19 84 PHE A CA 1
ATOM 669 C C . PHE A 1 84 ? 10.905 -0.812 -15.950 1.00 86.19 84 PHE A C 1
ATOM 671 O O . PHE A 1 84 ? 10.334 -0.406 -14.936 1.00 86.19 84 PHE A O 1
ATOM 678 N N . LYS A 1 85 ? 10.212 -1.198 -17.030 1.00 85.94 85 LYS A N 1
ATOM 679 C CA . LYS A 1 85 ? 8.738 -1.254 -17.072 1.00 85.94 85 LYS A CA 1
ATOM 680 C C . LYS A 1 85 ? 8.186 -2.185 -15.992 1.00 85.94 85 LYS A C 1
ATOM 682 O O . LYS A 1 85 ? 7.220 -1.836 -15.309 1.00 85.94 85 LYS A O 1
ATOM 687 N N . CYS A 1 86 ? 8.808 -3.350 -15.809 1.00 85.50 86 CYS A N 1
ATOM 688 C CA . CYS A 1 86 ? 8.447 -4.291 -14.752 1.00 85.50 86 CYS A CA 1
ATOM 689 C C . CYS A 1 86 ? 8.635 -3.664 -13.363 1.00 85.50 86 CYS A C 1
ATOM 691 O O . CYS A 1 86 ? 7.722 -3.708 -12.537 1.00 85.50 86 CYS A O 1
ATOM 693 N N . PHE A 1 87 ? 9.768 -2.993 -13.132 1.00 88.81 87 PHE A N 1
ATOM 694 C CA . PHE A 1 87 ? 10.028 -2.280 -11.882 1.00 88.81 87 PHE A CA 1
ATOM 695 C C . PHE A 1 87 ? 8.972 -1.202 -11.592 1.00 88.81 87 PHE A C 1
ATOM 697 O O . PHE A 1 87 ? 8.400 -1.182 -10.501 1.00 88.81 87 PHE A O 1
ATOM 704 N N . ILE A 1 88 ? 8.635 -0.360 -12.578 1.00 87.38 88 ILE A N 1
ATOM 705 C CA . ILE A 1 88 ? 7.578 0.657 -12.443 1.00 87.38 88 ILE A CA 1
ATOM 706 C C . ILE A 1 88 ? 6.236 0.015 -12.081 1.00 87.38 88 ILE A C 1
ATOM 708 O O . ILE A 1 88 ? 5.516 0.544 -11.238 1.00 87.38 88 ILE A O 1
ATOM 712 N N . ARG A 1 89 ? 5.900 -1.139 -12.667 1.00 85.94 89 ARG A N 1
ATOM 713 C CA . ARG A 1 89 ? 4.647 -1.851 -12.377 1.00 85.94 89 ARG A CA 1
ATOM 714 C C . ARG A 1 89 ? 4.575 -2.377 -10.936 1.00 85.94 89 ARG A C 1
ATOM 716 O O . ARG A 1 89 ? 3.478 -2.540 -10.407 1.00 85.94 89 ARG A O 1
ATOM 723 N N . ILE A 1 90 ? 5.715 -2.618 -10.290 1.00 89.62 90 ILE A N 1
ATOM 724 C CA . ILE A 1 90 ? 5.788 -3.080 -8.895 1.00 89.62 90 ILE A CA 1
ATOM 725 C C . ILE A 1 90 ? 5.671 -1.910 -7.903 1.00 89.62 90 ILE A C 1
ATOM 727 O O . ILE A 1 90 ? 5.163 -2.106 -6.797 1.00 89.62 90 ILE A O 1
ATOM 731 N N . LEU A 1 91 ? 6.060 -0.686 -8.285 1.00 88.69 91 LEU A N 1
ATOM 732 C CA . LEU A 1 91 ? 6.018 0.490 -7.400 1.00 88.69 91 LEU A CA 1
ATOM 733 C C . LEU A 1 91 ? 4.641 0.743 -6.752 1.00 88.69 91 LEU A C 1
ATOM 735 O O . LEU A 1 91 ? 4.613 0.969 -5.542 1.00 88.69 91 LEU A O 1
ATOM 739 N N . PRO A 1 92 ? 3.499 0.662 -7.466 1.00 85.88 92 PRO A N 1
ATOM 740 C CA . PRO A 1 92 ? 2.184 0.810 -6.845 1.00 85.88 92 PRO A CA 1
ATOM 741 C C . PRO A 1 92 ? 1.910 -0.242 -5.768 1.00 85.88 92 PRO A C 1
ATOM 743 O O . PRO A 1 92 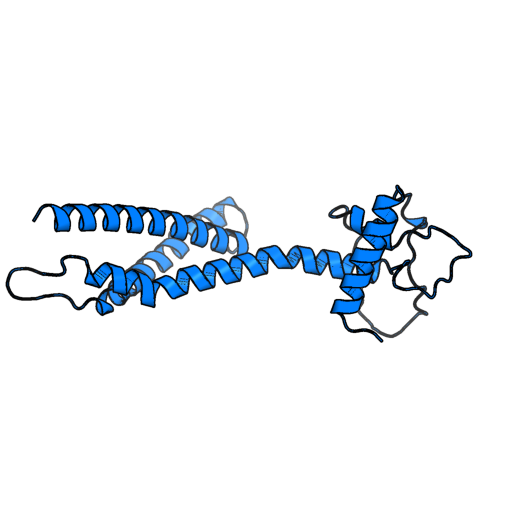? 1.357 0.081 -4.721 1.00 85.88 92 PRO A O 1
ATOM 746 N N . ILE A 1 93 ? 2.323 -1.493 -5.991 1.00 87.50 93 ILE A N 1
ATOM 747 C CA . ILE A 1 93 ? 2.154 -2.577 -5.014 1.00 87.50 93 ILE A CA 1
ATOM 748 C C . ILE A 1 93 ? 2.982 -2.266 -3.767 1.00 87.50 93 ILE A C 1
ATOM 750 O O . ILE A 1 93 ? 2.483 -2.366 -2.647 1.00 87.50 93 ILE A O 1
ATOM 754 N N . TRP A 1 94 ? 4.222 -1.819 -3.958 1.00 89.44 94 TRP A N 1
ATOM 755 C CA . TRP A 1 94 ? 5.090 -1.418 -2.858 1.00 89.44 94 TRP A CA 1
ATOM 756 C C . TRP A 1 94 ? 4.516 -0.227 -2.069 1.00 89.44 94 TRP A C 1
ATOM 758 O O . TRP A 1 94 ? 4.453 -0.265 -0.839 1.00 89.44 94 TRP A O 1
ATOM 768 N N . ALA A 1 95 ? 3.978 0.786 -2.751 1.00 89.19 95 ALA A N 1
ATOM 769 C CA . ALA A 1 95 ? 3.300 1.912 -2.107 1.00 89.19 95 ALA A CA 1
ATOM 770 C C . ALA A 1 95 ? 2.082 1.465 -1.272 1.00 89.19 95 ALA A C 1
ATOM 772 O O . ALA A 1 95 ? 1.920 1.909 -0.134 1.00 89.19 95 ALA A O 1
ATOM 773 N N . LEU A 1 96 ? 1.265 0.534 -1.784 1.00 88.06 96 LEU A N 1
ATOM 774 C CA . LEU A 1 96 ? 0.147 -0.047 -1.028 1.00 88.06 96 LEU A CA 1
ATOM 775 C C . LEU A 1 96 ? 0.627 -0.782 0.232 1.00 88.06 96 LEU A C 1
ATOM 777 O O . LEU A 1 96 ? -0.007 -0.666 1.280 1.00 88.06 96 LEU A O 1
ATOM 781 N N . THR A 1 97 ? 1.759 -1.494 0.171 1.00 87.44 97 THR A N 1
ATOM 782 C CA . THR A 1 97 ? 2.315 -2.164 1.361 1.00 87.44 97 THR A CA 1
ATOM 783 C C . THR A 1 97 ? 2.778 -1.179 2.438 1.00 87.44 97 THR A C 1
ATOM 785 O O . THR A 1 97 ? 2.575 -1.436 3.628 1.00 87.44 97 THR A O 1
ATOM 788 N N . ILE A 1 98 ? 3.320 -0.019 2.053 1.00 91.25 98 ILE A N 1
ATOM 789 C CA . ILE A 1 98 ? 3.677 1.053 2.997 1.00 91.25 98 ILE A CA 1
ATOM 790 C C . ILE A 1 98 ? 2.424 1.637 3.640 1.00 91.25 98 ILE A C 1
ATOM 792 O O . ILE A 1 98 ? 2.375 1.776 4.861 1.00 91.25 98 ILE A O 1
ATOM 796 N N . ALA A 1 99 ? 1.400 1.937 2.837 1.00 89.06 99 ALA A N 1
ATOM 797 C CA . ALA A 1 99 ? 0.138 2.466 3.342 1.00 89.06 99 ALA A CA 1
ATOM 798 C C . ALA A 1 99 ? -0.498 1.512 4.369 1.00 89.06 99 ALA A C 1
ATOM 800 O O . ALA A 1 99 ? -0.895 1.948 5.446 1.00 89.06 99 ALA A O 1
ATOM 801 N N . LEU A 1 100 ? -0.505 0.204 4.087 1.00 85.62 100 LEU A N 1
ATOM 802 C CA . LEU A 1 100 ? -0.984 -0.814 5.028 1.00 85.62 100 LEU A CA 1
ATOM 803 C C . LEU A 1 100 ? -0.157 -0.857 6.317 1.00 85.62 100 LEU A C 1
ATOM 805 O O . LEU A 1 100 ? -0.723 -0.942 7.406 1.00 85.62 100 LEU A O 1
ATOM 809 N N . SER A 1 101 ? 1.169 -0.772 6.204 1.00 88.19 101 SER A N 1
ATOM 810 C CA . SER A 1 101 ? 2.073 -0.762 7.360 1.00 88.19 101 SER A CA 1
ATOM 811 C C . SER A 1 101 ? 1.818 0.449 8.261 1.00 88.19 101 SER A C 1
ATOM 813 O O . SER A 1 101 ? 1.796 0.319 9.485 1.00 88.19 101 SER A O 1
ATOM 815 N N . LEU A 1 102 ? 1.560 1.615 7.662 1.00 89.44 102 LEU A N 1
ATOM 816 C CA . LEU A 1 102 ? 1.204 2.834 8.383 1.00 89.44 102 LEU A CA 1
ATOM 817 C C . LEU A 1 102 ? -0.166 2.720 9.063 1.00 89.44 102 LEU A C 1
ATOM 819 O O . LEU A 1 102 ? -0.304 3.069 10.230 1.00 89.44 102 LEU A O 1
ATOM 823 N N . SER A 1 103 ? -1.181 2.198 8.370 1.00 86.06 103 SER A N 1
ATOM 824 C CA . SER A 1 103 ? -2.495 1.967 8.982 1.00 86.06 103 SER A CA 1
ATOM 825 C C . SER A 1 103 ? -2.421 0.979 10.148 1.00 86.06 103 SER A C 1
ATOM 827 O O . SER A 1 103 ? -3.105 1.153 11.154 1.00 86.06 103 SER A O 1
ATOM 829 N N . PHE A 1 104 ? -1.564 -0.040 10.053 1.00 85.69 104 PHE A N 1
ATOM 830 C CA . PHE A 1 104 ? -1.369 -0.998 11.135 1.00 85.69 104 PHE A CA 1
ATOM 831 C C . PHE A 1 104 ? -0.653 -0.376 12.343 1.00 85.69 104 PHE A C 1
ATOM 833 O O . PHE A 1 104 ? -1.053 -0.616 13.480 1.00 85.69 104 PHE A O 1
ATOM 840 N N . SER A 1 105 ? 0.360 0.469 12.126 1.00 88.06 105 SER A N 1
ATOM 841 C CA . SER A 1 105 ? 1.091 1.124 13.223 1.00 88.06 105 SER A CA 1
ATOM 842 C C . SER A 1 105 ? 0.236 2.121 14.018 1.00 88.06 105 SER A C 1
ATOM 844 O O . SER A 1 105 ? 0.494 2.358 15.201 1.00 88.06 105 SER A O 1
ATOM 846 N N . GLN A 1 106 ? -0.826 2.662 13.415 1.00 85.69 106 GLN A N 1
ATOM 847 C CA . GLN A 1 106 ? -1.782 3.537 14.100 1.00 85.69 106 GLN A CA 1
ATOM 848 C C . GLN A 1 106 ? -2.555 2.812 15.216 1.00 85.69 106 GLN A C 1
ATOM 850 O O . GLN A 1 106 ? -2.903 3.446 16.215 1.00 85.69 106 GLN A O 1
ATOM 855 N N . LEU A 1 107 ? -2.779 1.493 15.103 1.00 83.38 107 LEU A N 1
ATOM 856 C CA . LEU A 1 107 ? -3.508 0.690 16.102 1.00 83.38 107 LEU A CA 1
ATOM 857 C C . LEU A 1 107 ? -2.862 0.732 17.490 1.00 83.38 107 LEU A C 1
ATOM 859 O O . LEU A 1 107 ? -3.565 0.823 18.493 1.00 83.38 107 LEU A O 1
ATOM 863 N N . SER A 1 108 ? -1.533 0.694 17.560 1.00 84.50 108 SER A N 1
ATOM 864 C CA . SER A 1 108 ? -0.796 0.685 18.828 1.00 84.50 108 SER A CA 1
ATOM 865 C C . SER A 1 108 ? -0.439 2.078 19.345 1.00 84.50 108 SER A C 1
ATOM 867 O O . SER A 1 108 ? 0.048 2.204 20.465 1.00 84.50 108 SER A O 1
ATOM 869 N N . THR A 1 109 ? -0.665 3.130 18.558 1.00 88.38 109 THR A N 1
ATOM 870 C CA . THR A 1 109 ? -0.222 4.491 18.885 1.00 88.38 109 THR A CA 1
ATOM 871 C C . THR A 1 109 ? -1.407 5.445 18.947 1.00 88.38 109 THR A C 1
ATOM 873 O O . THR A 1 109 ? -1.858 5.807 20.036 1.00 88.38 109 THR A O 1
ATOM 876 N N . PHE A 1 110 ? -1.955 5.803 17.787 1.00 87.25 110 PHE A N 1
ATOM 877 C CA . PHE A 1 110 ? -3.046 6.760 17.644 1.00 87.25 110 PHE A CA 1
ATOM 878 C C . PHE A 1 110 ? -4.291 6.335 18.424 1.00 87.25 110 PHE A C 1
ATOM 880 O O . PHE A 1 110 ? -4.801 7.112 19.226 1.00 87.25 110 PHE A O 1
ATOM 887 N N . PHE A 1 111 ? -4.738 5.085 18.274 1.00 86.69 111 PHE A N 1
ATOM 888 C CA . PHE A 1 111 ? -5.939 4.614 18.971 1.00 86.69 111 PHE A CA 1
ATOM 889 C C . PHE A 1 111 ? -5.764 4.552 20.493 1.00 86.69 111 PHE A C 1
ATOM 891 O O . PHE A 1 111 ? -6.710 4.835 21.223 1.00 86.69 111 PHE A O 1
ATOM 898 N N . ILE A 1 112 ? -4.558 4.260 20.996 1.00 88.94 112 ILE A N 1
ATOM 899 C CA . ILE A 1 112 ? -4.280 4.343 22.439 1.00 88.94 112 ILE A CA 1
ATOM 900 C C . ILE A 1 112 ? -4.332 5.801 22.907 1.00 88.94 112 ILE A C 1
ATOM 902 O O . ILE A 1 112 ? -4.886 6.087 23.969 1.00 88.94 112 ILE A O 1
ATOM 906 N N . SER A 1 113 ? -3.769 6.728 22.128 1.00 88.06 113 SER A N 1
ATOM 907 C CA . SER A 1 113 ? -3.818 8.160 22.435 1.00 88.06 113 SER A CA 1
ATOM 908 C C . SER A 1 113 ? -5.255 8.681 22.457 1.00 88.06 113 SER A C 1
ATOM 910 O O . SER A 1 113 ? -5.648 9.350 23.407 1.00 88.06 113 SER A O 1
ATOM 912 N N . GLN A 1 114 ? -6.064 8.305 21.468 1.00 86.44 114 GLN A N 1
ATOM 913 C CA . GLN A 1 114 ? -7.481 8.649 21.414 1.00 86.44 114 GLN A CA 1
ATOM 914 C C . GLN A 1 114 ? -8.263 8.034 22.585 1.00 86.44 114 GLN A C 1
ATOM 916 O O . GLN A 1 114 ? -9.078 8.703 23.210 1.00 86.44 114 GLN A O 1
ATOM 921 N N . ALA A 1 115 ? -7.971 6.787 22.964 1.00 87.00 115 ALA A N 1
ATOM 922 C CA . ALA A 1 115 ? -8.591 6.162 24.129 1.00 87.00 115 ALA A CA 1
ATOM 923 C C . ALA A 1 115 ? -8.265 6.901 25.438 1.00 87.00 115 ALA A C 1
ATOM 925 O O . ALA A 1 115 ? -9.078 6.906 26.359 1.00 87.00 115 ALA A O 1
ATOM 926 N N . ARG A 1 116 ? -7.091 7.541 25.555 1.00 86.06 116 ARG A N 1
ATOM 927 C CA . ARG A 1 116 ? -6.736 8.322 26.753 1.00 86.06 116 ARG A CA 1
ATOM 928 C C . ARG A 1 116 ? -7.628 9.545 26.947 1.00 86.06 116 ARG A C 1
ATOM 930 O O . ARG A 1 116 ? -7.871 9.890 28.098 1.00 86.06 116 ARG A O 1
ATOM 937 N N . THR A 1 117 ? -8.091 10.169 25.864 1.00 84.25 117 THR A N 1
ATOM 938 C CA . THR A 1 117 ? -8.949 11.366 25.898 1.00 84.25 117 THR A CA 1
ATOM 939 C C . THR A 1 117 ? -10.445 11.041 25.916 1.00 84.25 117 THR A C 1
ATOM 941 O O . THR A 1 117 ? -11.262 11.934 26.120 1.00 84.25 117 THR A O 1
ATOM 944 N N . MET A 1 118 ? -10.816 9.775 25.720 1.00 83.94 118 MET A N 1
ATOM 945 C CA . MET A 1 118 ? -12.187 9.285 25.857 1.00 83.94 118 MET A CA 1
ATOM 946 C C . MET A 1 118 ? -12.547 8.995 27.317 1.00 83.94 118 MET A C 1
ATOM 948 O O . MET A 1 118 ? -11.697 8.561 28.101 1.00 83.94 118 MET A O 1
ATOM 952 N N . ASP A 1 119 ? -13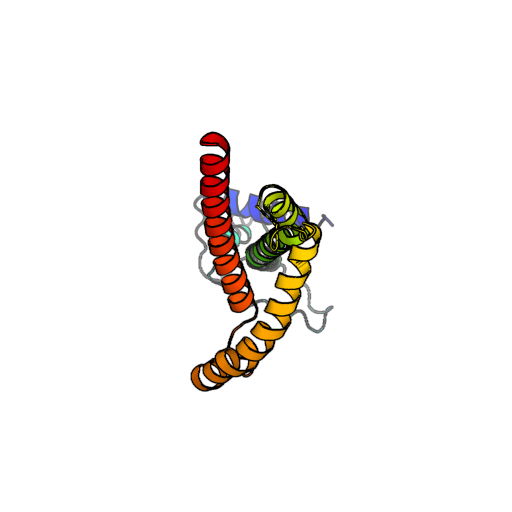.828 9.155 27.660 1.00 84.25 119 ASP A N 1
ATOM 953 C CA . ASP A 1 119 ? -14.358 8.636 28.921 1.00 84.25 119 ASP A CA 1
ATOM 954 C C . ASP A 1 119 ? -14.363 7.100 28.882 1.00 84.25 119 ASP A C 1
ATOM 956 O O . ASP A 1 119 ? -14.911 6.475 27.972 1.00 84.25 119 ASP A O 1
ATOM 960 N N . ARG A 1 120 ? -13.686 6.495 29.860 1.00 84.56 120 ARG A N 1
ATOM 961 C CA . ARG A 1 120 ? -13.462 5.046 29.974 1.00 84.56 120 ARG A CA 1
ATOM 962 C C . ARG A 1 120 ? -14.055 4.471 31.259 1.00 84.56 120 ARG A C 1
ATOM 964 O O . ARG A 1 120 ? -13.701 3.353 31.644 1.00 84.56 120 ARG A O 1
ATOM 971 N N . ASN A 1 121 ? -14.904 5.230 31.946 1.00 85.12 121 ASN A N 1
ATOM 972 C CA . ASN A 1 121 ? -15.532 4.783 33.179 1.00 85.12 121 ASN A CA 1
ATOM 973 C C . ASN A 1 121 ? -16.662 3.792 32.880 1.00 85.12 121 ASN A C 1
ATOM 975 O O . ASN A 1 121 ? -17.641 4.099 32.204 1.00 85.12 121 ASN A O 1
ATOM 979 N N . LEU A 1 122 ? -16.515 2.577 33.399 1.00 80.62 122 LEU A N 1
ATOM 980 C CA . LEU A 1 122 ? -17.530 1.538 33.400 1.00 80.62 122 LEU A CA 1
ATOM 981 C C . LEU A 1 122 ? -18.247 1.574 34.757 1.00 80.62 122 LEU A C 1
ATOM 983 O O . LEU A 1 122 ? -17.875 0.891 35.714 1.00 80.62 122 LEU A O 1
ATOM 987 N N . GLY A 1 123 ? -19.264 2.430 34.850 1.00 82.44 123 GLY A N 1
ATOM 988 C CA . GLY A 1 123 ? -19.955 2.722 36.107 1.00 82.44 123 GLY A CA 1
ATOM 989 C C . GLY A 1 123 ? -19.132 3.616 37.044 1.00 82.44 123 GLY A C 1
ATOM 990 O O . GLY A 1 123 ? -18.246 4.342 36.606 1.00 82.44 123 GLY A O 1
ATOM 991 N N . HIS A 1 124 ? -19.435 3.574 38.345 1.00 77.50 124 HIS A N 1
ATOM 992 C CA . HIS A 1 124 ? -18.854 4.499 39.331 1.00 77.50 124 HIS A CA 1
ATOM 993 C C . HIS A 1 124 ? -17.447 4.125 39.831 1.00 77.50 124 HIS A C 1
ATOM 995 O O . HIS A 1 124 ? -16.764 4.981 40.384 1.00 77.50 124 HIS A O 1
ATOM 1001 N N . HIS A 1 125 ? -17.018 2.865 39.682 1.00 83.81 125 HIS A N 1
ATOM 1002 C CA . HIS A 1 125 ? -15.838 2.335 40.389 1.00 83.81 125 HIS A CA 1
ATOM 1003 C C . HIS A 1 125 ? -14.730 1.773 39.491 1.00 83.81 125 HIS A C 1
ATOM 1005 O O . HIS A 1 125 ? -13.677 1.403 40.007 1.00 83.81 125 HIS A O 1
ATOM 1011 N N . PHE A 1 126 ? -14.934 1.673 38.175 1.00 86.25 126 PHE A N 1
ATOM 1012 C CA . PHE A 1 126 ? -13.964 1.024 37.295 1.00 86.25 126 PHE A CA 1
ATOM 1013 C C . PHE A 1 126 ? -13.663 1.858 36.055 1.00 86.25 126 PHE A C 1
ATOM 1015 O O . PHE A 1 126 ? -14.561 2.167 35.282 1.00 86.25 126 PHE A O 1
ATOM 1022 N N . THR A 1 127 ? -12.389 2.166 35.824 1.00 86.81 127 THR A N 1
ATOM 1023 C CA . THR A 1 127 ? -11.923 2.844 34.609 1.00 86.81 127 THR A CA 1
ATOM 1024 C C . THR A 1 127 ? -11.113 1.864 33.771 1.00 86.81 127 THR A C 1
ATOM 1026 O O . THR A 1 127 ? -10.058 1.390 34.195 1.00 86.81 127 THR A O 1
ATOM 1029 N N . ILE A 1 128 ? -11.580 1.571 32.558 1.00 87.69 128 ILE A N 1
ATOM 1030 C CA . ILE A 1 128 ? -10.907 0.648 31.636 1.00 87.69 128 ILE A CA 1
ATOM 1031 C C . ILE A 1 128 ? -9.570 1.258 31.199 1.00 87.69 128 ILE A C 1
ATOM 1033 O O . ILE A 1 128 ? -9.603 2.352 30.646 1.00 87.69 128 ILE A O 1
ATOM 1037 N N . PRO A 1 129 ? -8.402 0.608 31.362 1.00 87.31 129 PRO A N 1
ATOM 1038 C CA . PRO A 1 129 ? -7.115 1.145 30.906 1.00 87.31 129 PRO A CA 1
ATOM 1039 C C . PRO A 1 129 ? -7.083 1.417 29.389 1.00 87.31 129 PRO A C 1
ATOM 1041 O O . PRO A 1 129 ? -7.598 0.620 28.616 1.00 87.31 129 PRO A O 1
ATOM 1044 N N . PRO A 1 130 ? -6.419 2.479 28.900 1.00 84.06 130 PRO A N 1
ATOM 1045 C CA . PRO A 1 130 ? -6.484 2.841 27.480 1.00 84.06 130 PRO A CA 1
ATOM 1046 C C . PRO A 1 130 ? -5.776 1.816 26.578 1.00 84.06 130 PRO A C 1
ATOM 1048 O O . PRO A 1 130 ? -6.138 1.646 25.418 1.00 84.06 130 PRO A O 1
ATOM 1051 N N . GLY A 1 131 ? -4.796 1.080 27.117 1.00 85.00 131 GLY A N 1
ATOM 1052 C CA . GLY A 1 131 ? -4.104 0.009 26.395 1.00 85.00 131 GLY A CA 1
ATOM 1053 C C . GLY A 1 131 ? -4.980 -1.211 26.088 1.00 85.00 131 GLY A C 1
ATOM 1054 O O . GLY A 1 131 ? -4.644 -1.979 25.190 1.00 85.00 131 GLY A O 1
ATOM 1055 N N . SER A 1 132 ? -6.121 -1.390 26.766 1.00 88.38 132 SER A N 1
ATOM 1056 C CA . SER A 1 132 ? -7.008 -2.529 26.501 1.00 88.38 132 SER A CA 1
ATOM 1057 C C . SER A 1 132 ? -7.836 -2.367 25.222 1.00 88.38 132 SER A C 1
ATOM 1059 O O . SER A 1 132 ? -8.516 -3.311 24.825 1.00 88.38 132 SER A O 1
ATOM 1061 N N . ILE A 1 133 ? -7.763 -1.220 24.532 1.00 86.06 133 ILE A N 1
ATOM 1062 C CA . ILE A 1 133 ? -8.458 -1.010 23.253 1.00 86.06 133 ILE A CA 1
ATOM 1063 C C . ILE A 1 133 ? -8.016 -2.016 22.174 1.00 86.06 133 ILE A C 1
ATOM 1065 O O . ILE A 1 133 ? -8.813 -2.411 21.323 1.00 86.06 133 ILE A O 1
ATOM 1069 N N . LEU A 1 134 ? -6.779 -2.525 22.261 1.00 87.06 134 LEU A N 1
ATOM 1070 C CA . LEU A 1 134 ? -6.281 -3.573 21.367 1.00 87.06 134 LEU A CA 1
ATOM 1071 C C . LEU A 1 134 ? -7.007 -4.912 21.559 1.00 87.06 134 LEU A C 1
ATOM 1073 O O . LEU A 1 134 ? -7.131 -5.672 20.601 1.00 87.06 134 LEU A O 1
ATOM 1077 N N . VAL A 1 135 ? -7.532 -5.194 22.757 1.00 89.94 135 VAL A N 1
ATOM 1078 C CA . VAL A 1 135 ? -8.297 -6.423 23.023 1.00 89.94 135 VAL A CA 1
ATOM 1079 C C . VAL A 1 135 ? -9.589 -6.426 22.210 1.00 89.94 135 VAL A C 1
ATOM 1081 O O . VAL A 1 135 ? -9.916 -7.434 21.589 1.00 89.94 135 VAL A O 1
ATOM 1084 N N . PHE A 1 136 ? -10.283 -5.286 22.129 1.00 86.19 136 PHE A N 1
ATOM 1085 C CA . PHE A 1 136 ? -11.472 -5.149 21.283 1.00 86.19 136 PHE A CA 1
ATOM 1086 C C . PHE A 1 136 ? -11.148 -5.381 19.806 1.00 86.19 136 PHE A C 1
ATOM 1088 O O . PHE A 1 136 ? -11.896 -6.070 19.115 1.00 86.19 136 PHE A O 1
ATOM 1095 N N . SER A 1 137 ? -10.009 -4.867 19.331 1.00 85.81 137 SER A N 1
ATOM 1096 C CA . SER A 1 137 ? -9.542 -5.116 17.963 1.00 85.81 137 SER A CA 1
ATOM 1097 C C . SER A 1 137 ? -9.271 -6.606 17.710 1.00 85.81 137 SER A C 1
ATOM 1099 O O . SER A 1 137 ? -9.716 -7.146 16.696 1.00 85.81 137 SER A O 1
ATOM 1101 N N . ALA A 1 138 ? -8.622 -7.298 18.654 1.00 89.94 138 ALA A N 1
ATOM 1102 C CA . ALA A 1 138 ? -8.335 -8.729 18.556 1.00 89.94 138 ALA A CA 1
ATOM 1103 C C . ALA A 1 138 ? -9.614 -9.583 18.544 1.00 89.94 138 ALA A C 1
ATOM 1105 O O . ALA A 1 138 ? -9.771 -10.447 17.682 1.00 89.94 138 ALA A O 1
ATOM 1106 N N . VAL A 1 139 ? -10.557 -9.309 19.450 1.00 93.19 139 VAL A N 1
ATOM 1107 C CA . VAL A 1 139 ? -11.862 -9.989 19.486 1.00 93.19 139 VAL A CA 1
ATOM 1108 C C . VAL A 1 139 ? -12.631 -9.745 18.188 1.00 93.19 139 VAL A C 1
ATOM 1110 O O . VAL A 1 139 ? -13.150 -10.689 17.594 1.00 93.19 139 VAL A O 1
ATOM 1113 N N . ASN A 1 140 ? -12.647 -8.501 17.698 1.00 89.88 140 ASN A N 1
ATOM 1114 C CA . ASN A 1 140 ? -13.266 -8.171 16.420 1.00 89.88 140 ASN A CA 1
ATOM 1115 C C . ASN A 1 140 ? -12.631 -8.964 15.269 1.00 89.88 140 ASN A C 1
ATOM 1117 O O . ASN A 1 140 ? -13.357 -9.528 14.460 1.00 89.88 140 ASN A O 1
ATOM 1121 N N . ALA A 1 141 ? -11.302 -9.082 15.213 1.00 90.06 141 ALA A N 1
ATOM 1122 C CA . ALA A 1 141 ? -10.627 -9.879 14.191 1.00 90.06 141 ALA A CA 1
ATOM 1123 C C . ALA A 1 141 ? -11.016 -11.368 14.258 1.00 90.06 141 ALA A C 1
ATOM 1125 O O . ALA A 1 141 ? -11.340 -11.955 13.226 1.00 90.06 141 ALA A O 1
ATOM 1126 N N . ILE A 1 142 ? -11.062 -11.963 15.456 1.00 94.50 142 ILE A N 1
ATOM 1127 C CA . ILE A 1 142 ? -11.463 -13.369 15.661 1.00 94.50 142 ILE A CA 1
ATOM 1128 C C . ILE A 1 142 ? -12.883 -13.633 15.144 1.00 94.50 142 ILE A C 1
ATOM 1130 O O . ILE A 1 142 ? -13.148 -14.706 14.610 1.00 94.50 142 ILE A O 1
ATOM 1134 N N . ILE A 1 143 ? -13.787 -12.662 15.271 1.00 93.81 143 ILE A N 1
ATOM 1135 C CA . ILE A 1 143 ? -15.166 -12.774 14.785 1.00 93.81 143 ILE A CA 1
ATOM 1136 C C . ILE A 1 143 ? -15.245 -12.494 13.277 1.00 93.81 143 ILE A C 1
ATOM 1138 O O . ILE A 1 143 ? -15.897 -13.228 12.535 1.00 93.81 143 ILE A O 1
ATOM 1142 N N . LEU A 1 144 ? -14.579 -11.445 12.795 1.00 90.50 144 LEU A N 1
ATOM 1143 C CA . LEU A 1 144 ? -14.737 -10.952 11.427 1.00 90.50 144 LEU A CA 1
ATOM 1144 C C . LEU A 1 144 ? -14.009 -11.817 10.391 1.00 90.50 144 LEU A C 1
ATOM 1146 O O . LEU A 1 144 ? -14.497 -11.960 9.272 1.00 90.50 144 LEU A O 1
ATOM 1150 N N . VAL A 1 145 ? -12.872 -12.424 10.751 1.00 90.38 145 VAL A N 1
ATOM 1151 C CA . VAL A 1 145 ? -12.110 -13.329 9.871 1.00 90.38 145 VAL A CA 1
ATOM 1152 C C . VAL A 1 145 ? -12.952 -14.523 9.398 1.00 90.38 145 VAL A C 1
ATOM 1154 O O . VAL A 1 145 ? -13.106 -14.672 8.184 1.00 90.38 145 VAL A O 1
ATOM 1157 N N . PRO A 1 146 ? -13.564 -15.345 10.274 1.00 90.19 146 PRO A N 1
ATOM 1158 C CA . PRO A 1 146 ? -14.376 -16.473 9.825 1.00 90.19 146 PRO A CA 1
ATOM 1159 C C . PRO A 1 146 ? -15.635 -16.024 9.076 1.00 90.19 146 PRO A C 1
ATOM 1161 O O . PRO A 1 146 ? -16.064 -16.712 8.153 1.00 90.19 146 PRO A O 1
ATOM 1164 N N . ILE A 1 147 ? -16.214 -14.866 9.417 1.00 90.62 147 ILE A N 1
ATOM 1165 C CA . ILE A 1 147 ? -17.336 -14.276 8.668 1.00 90.62 147 ILE A CA 1
ATOM 1166 C C . ILE A 1 147 ? -16.899 -13.933 7.241 1.00 90.62 147 ILE A C 1
ATOM 1168 O O . ILE A 1 147 ? -17.580 -14.293 6.280 1.00 90.62 147 ILE A O 1
ATOM 1172 N N . TYR A 1 148 ? -15.748 -13.280 7.086 1.00 86.38 148 TYR A N 1
ATOM 1173 C CA . TYR A 1 148 ? -15.188 -12.942 5.784 1.00 86.38 148 TYR A CA 1
ATOM 1174 C C . TYR A 1 148 ? -14.898 -14.202 4.957 1.00 86.38 148 TYR A C 1
ATOM 1176 O O . TYR A 1 148 ? -15.298 -14.293 3.797 1.00 86.38 148 TYR A O 1
ATOM 1184 N N . GLU A 1 149 ? -14.253 -15.208 5.547 1.00 83.88 149 GLU A N 1
ATOM 1185 C CA . GLU A 1 149 ? -13.932 -16.452 4.842 1.00 83.88 149 GLU A CA 1
ATOM 1186 C C . GLU A 1 149 ? -15.183 -17.259 4.473 1.00 83.88 149 GLU A C 1
ATOM 1188 O O . GLU A 1 149 ? -15.284 -17.784 3.365 1.00 83.88 149 GLU A O 1
ATOM 1193 N N . LYS A 1 150 ? -16.186 -17.336 5.350 1.00 84.38 150 LYS A N 1
ATOM 1194 C CA . LYS A 1 150 ? -17.384 -18.136 5.070 1.00 84.38 150 LYS A CA 1
ATOM 1195 C C . LYS A 1 150 ? -18.411 -17.438 4.197 1.00 84.38 150 LYS A C 1
ATOM 1197 O O . LYS A 1 150 ? -19.039 -18.114 3.392 1.00 84.38 150 LYS A O 1
ATOM 1202 N N . LEU A 1 151 ? -18.624 -16.133 4.352 1.00 84.69 151 LEU A N 1
ATOM 1203 C CA . LEU A 1 151 ? -19.629 -15.407 3.571 1.00 84.69 151 LEU A CA 1
ATOM 1204 C C . LEU A 1 151 ? -19.011 -14.781 2.330 1.00 84.69 151 LEU A C 1
ATOM 1206 O O . LEU A 1 151 ? -19.457 -15.052 1.219 1.00 84.69 151 LEU A O 1
ATOM 1210 N N . VAL A 1 152 ? -17.976 -13.959 2.497 1.00 82.00 152 VAL A N 1
ATOM 1211 C CA . VAL A 1 152 ? -17.423 -13.165 1.392 1.00 82.00 152 VAL A CA 1
ATOM 1212 C C . VAL A 1 152 ? -16.662 -14.063 0.422 1.00 82.00 152 VAL A C 1
ATOM 1214 O O . VAL A 1 152 ? -16.960 -14.053 -0.770 1.00 82.00 152 VAL A O 1
ATOM 1217 N N . VAL A 1 153 ? -15.736 -14.895 0.909 1.00 81.69 153 VAL A N 1
ATOM 1218 C CA . VAL A 1 153 ? -14.957 -15.781 0.025 1.00 81.69 153 VAL A CA 1
ATOM 1219 C C . VAL A 1 153 ? -15.840 -16.860 -0.600 1.00 81.69 153 VAL A C 1
ATOM 1221 O O . VAL A 1 153 ? -15.723 -17.094 -1.798 1.00 81.69 153 VAL A O 1
ATOM 1224 N N . SER A 1 154 ? -16.767 -17.468 0.148 1.00 76.81 154 SER A N 1
ATOM 1225 C CA . SER A 1 154 ? -17.692 -18.470 -0.411 1.00 76.81 154 SER A CA 1
ATOM 1226 C C . SER A 1 154 ? -18.592 -17.890 -1.505 1.00 76.81 154 SER A C 1
ATOM 1228 O O . SER A 1 154 ? -18.689 -18.468 -2.586 1.00 76.81 154 SER A O 1
ATOM 1230 N N . ASN A 1 155 ? -19.208 -16.723 -1.278 1.00 78.12 155 ASN A N 1
ATOM 1231 C CA . ASN A 1 155 ? -20.069 -16.094 -2.284 1.00 78.12 155 ASN A CA 1
ATOM 1232 C C . ASN A 1 155 ? -19.277 -15.640 -3.516 1.00 78.12 155 ASN A C 1
ATOM 1234 O O . ASN A 1 155 ? -19.727 -15.834 -4.643 1.00 78.12 155 ASN A O 1
ATOM 1238 N N . LEU A 1 156 ? -18.074 -15.094 -3.324 1.00 76.31 156 LEU A N 1
ATOM 1239 C CA . LEU A 1 156 ? -17.234 -14.651 -4.437 1.00 76.31 156 LEU A CA 1
ATOM 1240 C C . LEU A 1 156 ? -16.606 -15.819 -5.195 1.00 76.31 156 LEU A C 1
ATOM 1242 O O . LEU A 1 156 ? -16.440 -15.723 -6.403 1.00 76.31 156 LEU A O 1
ATOM 1246 N N . CYS A 1 157 ? -16.303 -16.936 -4.536 1.00 74.50 157 CYS A N 1
ATOM 1247 C CA . CYS A 1 157 ? -15.854 -18.156 -5.206 1.00 74.50 157 CYS A CA 1
ATOM 1248 C C . CYS A 1 157 ? -16.964 -18.728 -6.102 1.00 74.50 157 CYS A C 1
ATOM 1250 O O . CYS A 1 157 ? -16.710 -19.060 -7.259 1.00 74.50 157 CYS A O 1
ATOM 1252 N N . LYS A 1 158 ? -18.213 -18.738 -5.612 1.00 71.56 158 LYS A N 1
ATOM 1253 C CA . LYS A 1 158 ? -19.389 -19.159 -6.393 1.00 71.56 158 LYS A CA 1
ATOM 1254 C C . LYS A 1 158 ? -19.650 -18.272 -7.613 1.00 71.56 158 LYS A C 1
ATOM 1256 O O . LYS A 1 158 ? -20.125 -18.779 -8.621 1.00 71.56 158 LYS A O 1
ATOM 1261 N N . HIS A 1 159 ? -19.357 -16.974 -7.523 1.00 70.62 159 HIS A N 1
ATOM 1262 C CA . HIS A 1 159 ? -19.679 -16.010 -8.577 1.00 70.62 159 HIS A CA 1
ATOM 1263 C C . HIS A 1 159 ? -18.521 -15.735 -9.557 1.00 70.62 159 HIS A C 1
ATOM 1265 O O . HIS A 1 159 ? -18.751 -15.602 -10.753 1.00 70.62 159 HIS A O 1
ATOM 1271 N N . ASN A 1 160 ? -17.271 -15.669 -9.083 1.00 64.62 160 ASN A N 1
ATOM 1272 C CA . ASN A 1 160 ? -16.111 -15.259 -9.892 1.00 64.62 160 ASN A CA 1
ATOM 1273 C C . ASN A 1 160 ? -15.282 -16.429 -10.452 1.00 64.62 160 ASN A C 1
ATOM 1275 O O . ASN A 1 160 ? -14.256 -16.184 -11.094 1.00 64.62 160 ASN A O 1
ATOM 1279 N N . GLY A 1 161 ? -15.638 -17.685 -10.149 1.00 64.94 161 GLY A N 1
ATOM 1280 C CA . GLY A 1 161 ? -14.915 -18.883 -10.610 1.00 64.94 161 GLY A CA 1
ATOM 1281 C C . GLY A 1 161 ? -13.457 -18.992 -10.131 1.00 64.94 161 GLY A C 1
ATOM 1282 O O . GLY A 1 161 ? -12.745 -19.915 -10.513 1.00 64.94 161 GLY A O 1
ATOM 1283 N N . HIS A 1 162 ? -12.993 -18.058 -9.295 1.00 65.50 162 HIS A N 1
ATOM 1284 C CA . HIS A 1 162 ? -11.656 -18.054 -8.715 1.00 65.50 162 HIS A CA 1
ATOM 1285 C C . HIS A 1 162 ? -11.659 -18.820 -7.387 1.00 65.50 162 HIS A C 1
ATOM 1287 O O . HIS A 1 162 ? -12.456 -18.480 -6.509 1.00 65.50 162 HIS A O 1
ATOM 1293 N N . PRO A 1 163 ? -10.705 -19.742 -7.149 1.00 62.62 163 PRO A N 1
ATOM 1294 C CA . PRO A 1 163 ? -10.694 -20.607 -5.963 1.00 62.62 163 PRO A CA 1
ATOM 1295 C C . PRO A 1 163 ? -10.566 -19.849 -4.631 1.00 62.62 163 PRO A C 1
ATOM 1297 O O . PRO A 1 163 ? -10.826 -20.409 -3.571 1.00 62.62 163 PRO A O 1
ATOM 1300 N N . ARG A 1 164 ? -10.168 -18.568 -4.666 1.00 62.78 164 ARG A N 1
ATOM 1301 C CA . ARG A 1 164 ? -10.051 -17.684 -3.492 1.00 62.78 164 ARG A CA 1
ATOM 1302 C C . ARG A 1 164 ? -11.028 -16.495 -3.501 1.00 62.78 164 ARG A C 1
ATOM 1304 O O . ARG A 1 164 ? -10.947 -15.649 -2.614 1.00 62.78 164 ARG A O 1
ATOM 1311 N N . GLY A 1 165 ? -11.933 -16.404 -4.482 1.00 69.25 165 GLY A N 1
ATOM 1312 C CA . GLY A 1 165 ? -12.931 -15.332 -4.626 1.00 69.25 165 GLY A CA 1
ATOM 1313 C C . GLY A 1 165 ? -12.377 -13.957 -5.047 1.00 69.25 165 GLY A C 1
ATOM 1314 O O . GLY A 1 165 ? -12.788 -13.428 -6.079 1.00 69.25 165 GLY A O 1
ATOM 1315 N N . LEU A 1 166 ? -11.434 -13.390 -4.279 1.00 73.19 166 LEU A N 1
ATOM 1316 C CA . LEU A 1 166 ? -10.771 -12.096 -4.531 1.00 73.19 166 LEU A CA 1
ATOM 1317 C C . LEU A 1 166 ? -9.260 -12.249 -4.709 1.00 73.19 166 LEU A C 1
ATOM 1319 O O . LEU A 1 166 ? -8.612 -13.048 -4.029 1.00 73.19 166 LEU A O 1
ATOM 1323 N N . THR A 1 167 ? -8.681 -11.411 -5.569 1.00 80.81 167 THR A N 1
ATOM 1324 C CA . THR A 1 167 ? -7.220 -11.303 -5.702 1.00 80.81 167 THR A CA 1
ATOM 1325 C C . THR A 1 167 ? -6.607 -10.671 -4.447 1.00 80.81 167 THR A C 1
ATOM 1327 O O . THR A 1 167 ? -7.238 -9.849 -3.777 1.00 80.81 167 THR A O 1
ATOM 1330 N N . SER A 1 168 ? -5.352 -11.008 -4.124 1.00 80.12 168 SER A N 1
ATOM 1331 C CA . SER A 1 168 ? -4.653 -10.440 -2.957 1.00 80.12 168 SER A CA 1
ATOM 1332 C C . SER A 1 168 ? -4.610 -8.907 -2.988 1.00 80.12 168 SER A C 1
ATOM 1334 O O . SER A 1 168 ? -4.795 -8.268 -1.955 1.00 80.12 168 SER A O 1
ATOM 1336 N N . LEU A 1 169 ? -4.443 -8.318 -4.177 1.00 78.88 169 LEU A N 1
ATOM 1337 C CA . LEU A 1 169 ? -4.396 -6.868 -4.361 1.00 78.88 169 LEU A CA 1
ATOM 1338 C C . LEU A 1 169 ? -5.748 -6.201 -4.067 1.00 78.88 169 LEU A C 1
ATOM 1340 O O . LEU A 1 169 ? -5.794 -5.174 -3.396 1.00 78.88 169 LEU A O 1
ATOM 1344 N N . GLN A 1 170 ? -6.859 -6.806 -4.498 1.00 82.81 170 GLN A N 1
ATOM 1345 C CA . GLN A 1 170 ? -8.197 -6.300 -4.175 1.00 82.81 170 GLN A CA 1
ATOM 1346 C C . GLN A 1 170 ? -8.477 -6.370 -2.672 1.00 82.81 170 GLN A C 1
ATOM 1348 O O . GLN A 1 170 ? -9.022 -5.423 -2.111 1.00 82.81 170 GLN A O 1
ATOM 1353 N N . ARG A 1 171 ? -8.064 -7.454 -1.999 1.00 83.12 171 ARG A N 1
ATOM 1354 C CA . ARG A 1 171 ? -8.213 -7.585 -0.538 1.00 83.12 171 ARG A CA 1
ATOM 1355 C C . ARG A 1 171 ? -7.457 -6.481 0.204 1.00 83.12 171 ARG A C 1
ATOM 1357 O O . ARG A 1 171 ? -8.013 -5.878 1.117 1.00 83.12 171 ARG A O 1
ATOM 1364 N N . MET A 1 172 ? -6.229 -6.181 -0.224 1.00 84.44 172 MET A N 1
ATOM 1365 C CA . MET A 1 172 ? -5.438 -5.065 0.306 1.00 84.44 172 MET A CA 1
ATOM 1366 C C . MET A 1 172 ? -6.124 -3.710 0.076 1.00 84.44 172 MET A C 1
ATOM 1368 O O . MET A 1 172 ? -6.225 -2.912 1.006 1.00 84.44 172 MET A O 1
ATOM 1372 N N . GLY A 1 173 ? -6.646 -3.471 -1.132 1.00 85.25 173 GLY A N 1
ATOM 1373 C CA . GLY A 1 173 ? -7.355 -2.233 -1.470 1.00 85.25 173 GLY A CA 1
ATOM 1374 C C . GLY A 1 173 ? -8.614 -2.004 -0.630 1.00 85.25 173 GLY A C 1
ATOM 1375 O O . GLY A 1 173 ? -8.821 -0.904 -0.123 1.00 85.25 173 GLY A O 1
ATOM 1376 N N . VAL A 1 174 ? -9.422 -3.048 -0.412 1.00 86.38 174 VAL A N 1
ATOM 1377 C CA . VAL A 1 174 ? -10.601 -2.975 0.470 1.00 86.38 174 VAL A CA 1
ATOM 1378 C C . VAL A 1 174 ? -10.189 -2.652 1.907 1.00 86.38 174 VAL A C 1
ATOM 1380 O O . VAL A 1 174 ? -10.816 -1.804 2.537 1.00 86.38 174 VAL A O 1
ATOM 1383 N N . GLY A 1 175 ? -9.117 -3.274 2.411 1.00 86.19 175 GLY A N 1
ATOM 1384 C CA . GLY A 1 175 ? -8.579 -2.975 3.740 1.00 86.19 175 GLY A CA 1
ATOM 1385 C C . GLY A 1 175 ? -8.223 -1.496 3.903 1.00 86.19 175 GLY A C 1
ATOM 1386 O O . GLY A 1 175 ? -8.679 -0.862 4.849 1.00 86.19 175 GLY A O 1
ATOM 1387 N N . LEU A 1 176 ? -7.498 -0.926 2.935 1.00 86.31 176 LEU A N 1
ATOM 1388 C CA . LEU A 1 176 ? -7.140 0.497 2.936 1.00 86.31 176 LEU A CA 1
ATOM 1389 C C . LEU A 1 176 ? -8.366 1.414 2.892 1.00 86.31 176 LEU A C 1
ATOM 1391 O O . LEU A 1 176 ? -8.427 2.390 3.636 1.00 86.31 176 LEU A O 1
ATOM 1395 N N . PHE A 1 177 ? -9.356 1.096 2.057 1.00 88.69 177 PHE A N 1
ATOM 1396 C CA . PHE A 1 177 ? -10.592 1.876 1.977 1.00 88.69 177 PHE A CA 1
ATOM 1397 C C . PHE A 1 177 ? -11.338 1.903 3.320 1.00 88.69 177 PHE A C 1
ATOM 1399 O O . PHE A 1 177 ? -11.734 2.968 3.796 1.00 88.69 177 PHE A O 1
ATOM 1406 N N . VAL A 1 178 ? -11.466 0.743 3.971 1.00 88.00 178 VAL A N 1
ATOM 1407 C CA . VAL A 1 178 ? -12.074 0.632 5.304 1.00 88.00 178 VAL A CA 1
ATOM 1408 C C . VAL A 1 178 ? -11.257 1.396 6.349 1.00 88.00 178 VAL A C 1
ATOM 1410 O O . VAL A 1 178 ? -11.844 2.083 7.182 1.00 88.00 178 VAL A O 1
ATOM 1413 N N . SER A 1 179 ? -9.921 1.348 6.292 1.00 86.75 179 SER A N 1
ATOM 1414 C CA . SER A 1 179 ? -9.050 2.116 7.191 1.00 86.75 179 SER A CA 1
ATOM 1415 C C . SER A 1 179 ? -9.233 3.629 7.047 1.00 86.75 179 SER A C 1
ATOM 1417 O O . SER A 1 179 ? -9.303 4.320 8.061 1.00 86.75 179 SER A O 1
ATOM 1419 N N . ILE A 1 180 ? -9.362 4.151 5.822 1.00 88.50 180 ILE A N 1
ATOM 1420 C CA . ILE A 1 180 ? -9.629 5.581 5.582 1.00 88.50 180 ILE A CA 1
ATOM 1421 C C . ILE A 1 180 ? -10.963 5.982 6.213 1.00 88.50 180 ILE A C 1
ATOM 1423 O O . ILE A 1 180 ? -11.038 6.984 6.924 1.00 88.50 180 ILE A O 1
ATOM 1427 N N . PHE A 1 181 ? -12.008 5.182 5.993 1.00 90.94 181 PHE A N 1
ATOM 1428 C CA . PHE A 1 181 ? -13.322 5.447 6.569 1.00 90.94 181 PHE A CA 1
ATOM 1429 C C . PHE A 1 181 ? -13.295 5.391 8.103 1.00 90.94 181 PHE A C 1
ATOM 1431 O O . PHE A 1 181 ? -13.806 6.293 8.765 1.00 90.94 181 PHE A O 1
ATOM 1438 N N . ALA A 1 182 ? -12.633 4.382 8.676 1.00 87.62 182 ALA A N 1
ATOM 1439 C CA . ALA A 1 182 ? -12.456 4.249 10.119 1.00 87.62 182 ALA A CA 1
ATOM 1440 C C . ALA A 1 182 ? -11.700 5.443 10.720 1.00 87.62 182 ALA A C 1
ATOM 1442 O O . ALA A 1 182 ? -12.108 5.961 11.757 1.00 87.62 182 ALA A O 1
ATOM 1443 N N . MET A 1 183 ? -10.647 5.925 10.054 1.00 88.62 183 MET A N 1
ATOM 1444 C CA . MET A 1 183 ? -9.911 7.114 10.487 1.00 88.62 183 MET A CA 1
ATOM 1445 C C . MET A 1 183 ? -10.768 8.383 10.400 1.00 88.62 183 MET A C 1
ATOM 1447 O O . MET A 1 183 ? -10.726 9.219 11.298 1.00 88.62 183 MET A O 1
ATOM 1451 N N . GLY A 1 184 ? -11.601 8.509 9.362 1.00 90.31 184 GLY A N 1
ATOM 1452 C CA . GLY A 1 184 ? -12.575 9.596 9.250 1.00 90.31 184 GLY A CA 1
ATOM 1453 C C . GLY A 1 184 ? -13.580 9.601 10.406 1.00 90.31 184 GLY A C 1
ATOM 1454 O O . GLY A 1 184 ? -13.820 10.644 11.012 1.00 90.31 184 GLY A O 1
ATOM 1455 N N . LEU A 1 185 ? -14.117 8.431 10.769 1.00 89.75 185 LEU A N 1
ATOM 1456 C CA . LEU A 1 185 ? -14.988 8.284 11.940 1.00 89.75 185 LEU A CA 1
ATOM 1457 C C . LEU A 1 185 ? -14.255 8.614 13.245 1.00 89.75 185 LEU A C 1
ATOM 1459 O O . LEU A 1 185 ? -14.803 9.324 14.086 1.00 89.75 185 LEU A O 1
ATOM 1463 N N . ALA A 1 186 ? -13.014 8.150 13.404 1.00 86.44 186 ALA A N 1
ATOM 1464 C CA . ALA A 1 186 ? -12.194 8.445 14.574 1.00 86.44 186 ALA A CA 1
ATOM 1465 C C . ALA A 1 186 ? -11.966 9.959 14.732 1.00 86.44 186 ALA A C 1
ATOM 1467 O O . ALA A 1 186 ? -12.143 10.490 15.827 1.00 86.44 186 ALA A O 1
ATOM 1468 N N . ALA A 1 187 ? -11.666 10.667 13.640 1.00 87.75 187 ALA A N 1
ATOM 1469 C CA . ALA A 1 187 ? -11.516 12.121 13.640 1.00 87.75 187 ALA A CA 1
ATOM 1470 C C . ALA A 1 187 ? -12.823 12.848 14.012 1.00 87.75 187 ALA A C 1
ATOM 1472 O O . ALA A 1 187 ? -12.803 13.832 14.754 1.00 87.75 187 ALA A O 1
ATOM 1473 N N . LEU A 1 188 ? -13.978 12.361 13.541 1.00 88.75 188 LEU A N 1
ATOM 1474 C CA . LEU A 1 188 ? -15.283 12.912 13.925 1.00 88.75 188 LEU A CA 1
ATOM 1475 C C . LEU A 1 188 ? -15.573 12.723 15.419 1.00 88.75 188 LEU A C 1
ATOM 1477 O O . LEU A 1 188 ? -16.072 13.643 16.069 1.00 88.75 188 LEU A O 1
ATOM 1481 N N . VAL A 1 189 ? -15.252 11.550 15.969 1.00 86.25 189 VAL A N 1
ATOM 1482 C CA . VAL A 1 189 ? -15.414 11.264 17.400 1.00 86.25 189 VAL A CA 1
ATOM 1483 C C . VAL A 1 189 ? -14.498 12.148 18.238 1.00 86.25 189 VAL A C 1
ATOM 1485 O O . VAL A 1 189 ? -14.946 12.728 19.224 1.00 86.25 189 VAL A O 1
ATOM 1488 N N . GLU A 1 190 ? -13.243 12.315 17.829 1.00 85.44 190 GLU A N 1
ATOM 1489 C CA . GLU A 1 190 ? -12.297 13.193 18.514 1.00 85.44 190 GLU A CA 1
ATOM 1490 C C . GLU A 1 190 ? -12.762 14.650 18.504 1.00 85.44 190 GLU A C 1
ATOM 1492 O O . GLU A 1 190 ? -12.772 15.293 19.552 1.00 85.44 190 GLU A O 1
ATOM 1497 N N . LYS A 1 191 ? -13.264 15.144 17.364 1.00 86.38 191 LYS A N 1
ATOM 1498 C CA . LYS A 1 191 ? -13.880 16.474 17.281 1.00 86.38 191 LYS A CA 1
ATOM 1499 C C . LYS A 1 191 ? -15.037 16.614 18.268 1.00 86.38 191 LYS A C 1
ATOM 1501 O O . LYS A 1 191 ? -15.135 17.630 18.950 1.00 86.38 191 LYS A O 1
ATOM 1506 N N . ARG A 1 192 ? -15.913 15.609 18.358 1.00 83.69 192 ARG A N 1
ATOM 1507 C CA . ARG A 1 192 ? -17.039 15.628 19.299 1.00 83.69 192 ARG A CA 1
ATOM 1508 C C . ARG A 1 192 ? -16.553 15.659 20.748 1.00 83.69 192 ARG A C 1
ATOM 1510 O O . ARG A 1 192 ? -17.033 16.482 21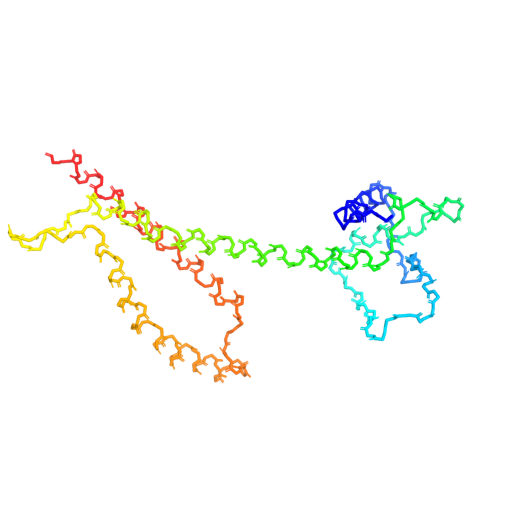.514 1.00 83.69 192 ARG A O 1
ATOM 1517 N N . ASN A 1 193 ? -15.588 14.814 21.103 1.00 77.56 193 ASN A N 1
ATOM 1518 C CA . ASN A 1 193 ? -15.047 14.738 22.461 1.00 77.56 193 ASN A CA 1
ATOM 1519 C C . ASN A 1 193 ? -14.320 16.026 22.870 1.00 77.56 193 ASN A C 1
ATOM 1521 O O . ASN A 1 193 ? -14.497 16.492 23.992 1.00 77.56 193 ASN A O 1
ATOM 1525 N N . ALA A 1 194 ? -13.554 16.631 21.957 1.00 75.88 194 ALA A N 1
ATOM 1526 C CA . ALA A 1 194 ? -12.883 17.906 22.191 1.00 75.88 194 ALA A CA 1
ATOM 1527 C C . ALA A 1 194 ? -13.885 19.043 22.444 1.00 75.88 194 ALA A C 1
ATOM 1529 O O . ALA A 1 194 ? -13.687 19.845 23.350 1.00 75.88 194 ALA A O 1
ATOM 1530 N N . VAL A 1 195 ? -14.988 19.085 21.686 1.00 77.06 195 VAL A N 1
ATOM 1531 C CA . VAL A 1 195 ? -16.066 20.061 21.906 1.00 77.06 195 VAL A CA 1
ATOM 1532 C C . VAL A 1 195 ? -16.724 19.845 23.270 1.00 77.06 195 VAL A C 1
ATOM 1534 O O . VAL A 1 195 ? -16.879 20.809 24.010 1.00 77.06 195 VAL A O 1
ATOM 1537 N N . THR A 1 196 ? -17.047 18.601 23.636 1.00 73.12 196 THR A N 1
ATOM 1538 C CA . THR A 1 196 ? -17.655 18.287 24.940 1.00 73.12 196 THR A CA 1
ATOM 1539 C C . THR A 1 196 ? -16.750 18.681 26.113 1.00 73.12 196 THR A C 1
ATOM 1541 O O . THR A 1 196 ? -17.249 19.194 27.111 1.00 73.12 196 THR A O 1
ATOM 1544 N N . MET A 1 197 ? -15.428 18.496 25.991 1.00 66.75 197 MET A N 1
ATOM 1545 C CA . MET A 1 197 ? -14.458 18.935 27.005 1.00 66.75 197 MET A CA 1
ATOM 1546 C C . MET A 1 197 ? -14.356 20.459 27.143 1.00 66.75 197 MET A C 1
ATOM 1548 O O . MET A 1 197 ? -14.030 20.926 28.222 1.00 66.75 197 MET A O 1
ATOM 1552 N N . LEU A 1 198 ? -14.608 21.236 26.083 1.00 68.44 198 LEU A N 1
ATOM 1553 C CA . LEU A 1 198 ? -14.579 22.706 26.143 1.00 68.44 198 LEU A CA 1
ATOM 1554 C C . LEU A 1 198 ? -15.869 23.315 26.711 1.00 68.44 198 LEU A C 1
ATOM 1556 O O . LEU A 1 198 ? -15.883 24.488 27.073 1.00 68.44 198 LEU A O 1
ATOM 1560 N N . THR A 1 199 ? -16.960 22.549 26.730 1.00 60.09 199 THR A N 1
ATOM 1561 C CA . THR A 1 199 ? -18.269 22.987 27.240 1.00 60.09 199 THR A CA 1
ATOM 1562 C C . THR A 1 199 ? -18.524 22.626 28.705 1.00 60.09 199 THR A C 1
ATOM 1564 O O . THR A 1 199 ? -19.549 23.039 29.245 1.00 60.09 199 THR A O 1
ATOM 1567 N N . LEU A 1 200 ? -17.630 21.847 29.321 1.00 51.78 200 LEU A N 1
ATOM 1568 C CA . LEU A 1 200 ? -17.625 21.490 30.744 1.00 51.78 200 LEU A CA 1
ATOM 1569 C C . LEU A 1 200 ? -16.585 22.329 31.491 1.00 51.78 200 LEU A C 1
ATOM 1571 O O . LEU A 1 200 ? -16.878 22.694 32.649 1.00 51.78 200 LEU A O 1
#

InterPro domains:
  IPR000109 Proton-dependent oligopeptide transporter family [PF00854] (2-195)
  IPR036259 MFS transporter superfamily [G3DSA:1.20.1250.20] (1-199)

Organism: NCBI:txid425828

Foldseek 3Di:
DDDLVVLLQLLVQQLVVLVVVVPDDDPPVQFDAPPPPDDDDDPPDDDPDDPPPVSSSSLRGDPDPPPPPPPSSNHPHPVSSVVNVVVVVCVVVVVLVVLVVVLVVCQQPVQLVLLVLDAQDPPDPDGDRSRCSVVVVVVCCVVVVVVCVVPVQVVLCVPVVDNRSDDPVVVSVVVSVVSVVVVVVSVVVSVVSVVVVVVD

Radius of gyration: 27.25 Å; chains: 1; bounding box: 50×45×78 Å

Secondary structure (DSSP, 8-state):
---HHHHHHHHHHHHHHHHHTT----SGGGB------S-S-TT-PPPPPPST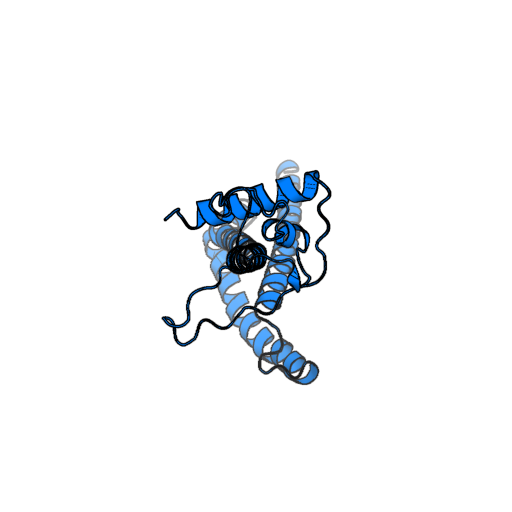THHHHGGGB---TTS-TT-TTT---HHHHHHHHHHHHHHHHHHHHHHHHHHHHHHHTHHHHHHHHS--EETTTEE--GGGHHHHHHHHHHHHHHHIIIIIIHHHHHHH--TTSS-HHHHHHHHHHHHHHHHHHHHHHHHHHHHHHH--

pLDDT: mean 76.49, std 14.27, range [35.09, 94.5]